Protein AF-A0A651E3Q3-F1 (afdb_monomer_lite)

Secondary structure (DSSP, 8-state):
-PPPTT---TT-EEEES-HHHHHHHS-HHHHHHHHHH-BSSS-HHHHHHHTT--HHHHHHHHHHHHHTTSEEEEPP----------------PPPEEEEE-S-HHHHHHHHHHHHTTT-EEEEE--HHHHHHHHHHH--SEEEEES--SSS-HHHHHHHHHHSTTTTTS-EEEEE-S-TTSHHHHHHHTT--EEEESS--HHHHHHHHHHHH----TTSPPHHHHHHHHHHHHHHHHHHHTTSS----

Structure (mmCIF, N/CA/C/O backbone):
data_AF-A0A651E3Q3-F1
#
_entry.id   AF-A0A651E3Q3-F1
#
loop_
_atom_site.group_PDB
_atom_site.id
_atom_site.type_symbol
_atom_site.label_atom_id
_atom_site.label_alt_id
_atom_site.label_comp_id
_atom_site.label_asym_id
_atom_site.label_entity_id
_atom_site.label_seq_id
_atom_site.pdbx_PDB_ins_code
_atom_site.Cartn_x
_atom_site.Cartn_y
_atom_site.Cartn_z
_atom_site.occupancy
_atom_site.B_iso_or_equiv
_atom_site.auth_seq_id
_atom_site.auth_comp_id
_atom_site.auth_asym_id
_atom_site.auth_atom_id
_atom_site.pdbx_PDB_model_num
ATOM 1 N N . LYS A 1 1 ? -16.435 -11.878 24.667 1.00 44.22 1 LYS A N 1
ATOM 2 C CA . LYS A 1 1 ? -16.245 -11.017 25.866 1.00 44.22 1 LYS A CA 1
ATOM 3 C C . LYS A 1 1 ? -16.851 -9.660 25.544 1.00 44.22 1 LYS A C 1
ATOM 5 O O . LYS A 1 1 ? -16.452 -9.081 24.548 1.00 44.22 1 LYS A O 1
ATOM 10 N N . GLN A 1 2 ? -17.860 -9.238 26.301 1.00 39.88 2 GLN A N 1
ATOM 11 C CA . GLN A 1 2 ? -18.678 -8.059 26.011 1.00 39.88 2 GLN A CA 1
ATOM 12 C C . GLN A 1 2 ? -17.825 -6.788 26.121 1.00 39.88 2 GLN A C 1
ATOM 14 O O . GLN A 1 2 ? -17.137 -6.588 27.126 1.00 39.88 2 GLN A O 1
ATOM 19 N N . PHE A 1 3 ? -17.821 -5.971 2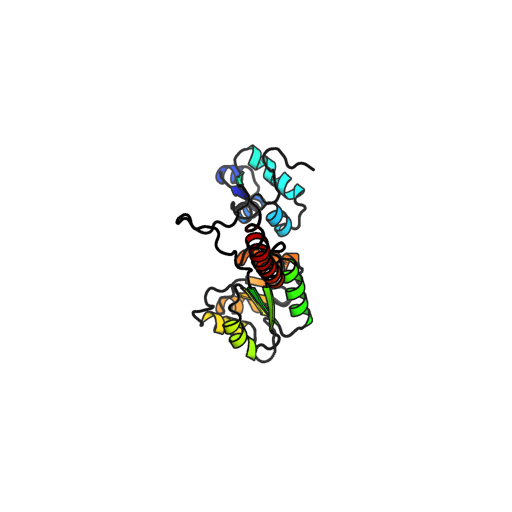5.072 1.00 53.84 3 PHE A N 1
ATOM 20 C CA . PHE A 1 3 ? -17.267 -4.626 25.136 1.00 53.84 3 PHE A CA 1
ATOM 21 C C . PHE A 1 3 ? -18.212 -3.787 26.029 1.00 53.84 3 PHE A C 1
ATOM 23 O O . PHE A 1 3 ? -19.404 -4.076 26.123 1.00 53.84 3 PHE A O 1
ATOM 30 N N . SER A 1 4 ? -17.660 -2.878 26.831 1.00 58.50 4 SER A N 1
ATOM 31 C CA . SER A 1 4 ? -18.377 -2.132 27.884 1.00 58.50 4 SER A CA 1
ATOM 32 C C . SER A 1 4 ? -19.611 -1.377 27.333 1.00 58.50 4 SER A C 1
ATOM 34 O O . SER A 1 4 ? -19.713 -1.214 26.124 1.00 58.50 4 SER A O 1
ATOM 36 N N . PRO A 1 5 ? -20.539 -0.828 28.149 1.00 61.03 5 PRO A N 1
ATOM 37 C CA . PRO A 1 5 ? -21.806 -0.276 27.631 1.00 61.03 5 PRO A CA 1
ATOM 38 C C . PRO A 1 5 ? -21.682 0.811 26.540 1.00 61.03 5 PRO A C 1
ATOM 40 O O . PRO A 1 5 ? -22.660 1.088 25.854 1.00 61.03 5 PRO A O 1
ATOM 43 N N . HIS A 1 6 ? -20.503 1.427 26.383 1.00 67.31 6 HIS A N 1
ATOM 44 C CA . HIS A 1 6 ? -20.249 2.556 25.476 1.00 67.31 6 HIS A CA 1
ATOM 45 C C . HIS A 1 6 ? -19.453 2.164 24.216 1.00 67.31 6 HIS A C 1
ATOM 47 O O . HIS A 1 6 ? -19.465 2.901 23.237 1.00 67.31 6 HIS A O 1
ATOM 53 N N . ILE A 1 7 ? -18.757 1.022 24.231 1.00 77.94 7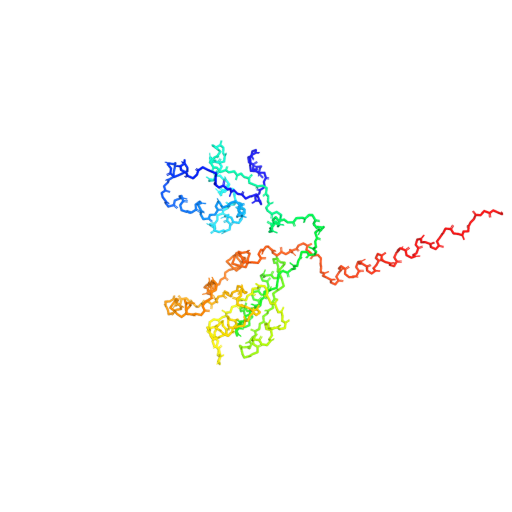 ILE A N 1
ATOM 54 C CA . ILE A 1 7 ? -18.085 0.445 23.060 1.00 77.94 7 ILE A CA 1
ATOM 55 C C . ILE A 1 7 ? -18.806 -0.868 22.808 1.00 77.9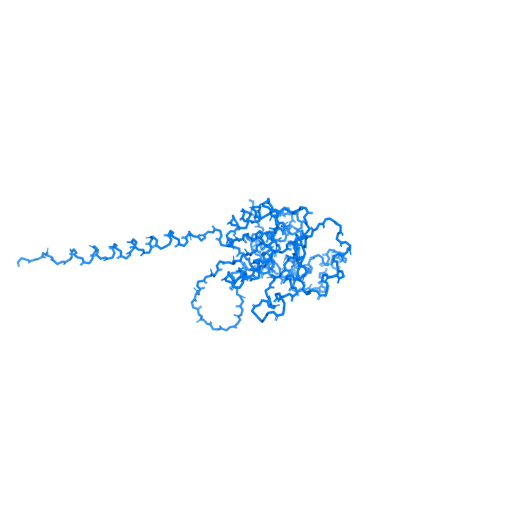4 7 ILE A C 1
ATOM 57 O O . ILE A 1 7 ? -18.667 -1.796 23.587 1.00 77.94 7 ILE A O 1
ATOM 61 N N . GLN A 1 8 ? -19.609 -0.942 21.762 1.00 78.12 8 GLN A N 1
ATOM 62 C CA . GLN A 1 8 ? -20.475 -2.081 21.465 1.00 78.12 8 GLN A CA 1
ATOM 63 C C . GLN A 1 8 ? -19.938 -2.924 20.307 1.00 78.12 8 GLN A C 1
ATOM 65 O O . GLN A 1 8 ? -20.233 -4.114 20.228 1.00 78.12 8 GLN A O 1
ATOM 70 N N . SER A 1 9 ? -19.107 -2.333 19.444 1.00 80.00 9 SER A N 1
ATOM 71 C CA . SER A 1 9 ? -18.475 -3.017 18.320 1.00 80.00 9 SER A CA 1
ATOM 72 C C . SER A 1 9 ? -17.029 -2.541 18.118 1.00 80.00 9 SER A C 1
ATOM 74 O O . SER A 1 9 ? -16.744 -1.351 18.276 1.00 80.00 9 SER A O 1
ATOM 76 N N . PRO A 1 10 ? -16.103 -3.445 17.742 1.00 80.50 10 PRO A N 1
ATOM 77 C CA . PRO A 1 10 ? -14.743 -3.073 17.352 1.00 80.50 10 PRO A CA 1
ATOM 78 C C . PRO A 1 10 ? -14.691 -2.211 16.079 1.00 80.50 10 PRO A C 1
ATOM 80 O O . PRO A 1 10 ? -13.663 -1.597 15.807 1.00 80.50 10 PRO A O 1
ATOM 83 N N . ASP A 1 11 ? -15.785 -2.131 15.323 1.00 83.00 11 ASP A N 1
ATOM 84 C CA . ASP A 1 11 ? -15.867 -1.363 14.078 1.00 83.00 11 ASP A CA 1
ATOM 85 C C . ASP A 1 11 ? -16.329 0.087 14.305 1.00 83.00 11 ASP A C 1
ATOM 87 O O . ASP A 1 11 ? -16.417 0.870 13.365 1.00 83.00 11 ASP A O 1
ATOM 91 N N . GLN A 1 12 ? -16.592 0.472 15.557 1.00 86.62 12 GLN A N 1
ATOM 92 C CA . GLN A 1 12 ? -16.888 1.855 15.923 1.00 86.62 12 GLN A CA 1
ATOM 93 C C . GLN A 1 12 ? -15.632 2.733 15.893 1.00 86.62 12 GLN A C 1
ATOM 95 O O . GLN A 1 12 ? -14.533 2.270 16.214 1.00 86.62 12 GLN A O 1
ATOM 100 N N . CYS A 1 13 ? -15.807 4.012 15.556 1.00 87.56 13 CYS A N 1
ATOM 101 C CA . CYS A 1 13 ? -14.707 4.953 15.347 1.00 87.56 13 CYS A CA 1
ATOM 102 C C . CYS A 1 13 ? -14.645 5.983 16.485 1.00 87.56 13 CYS A C 1
ATOM 104 O O . CYS A 1 13 ? -15.560 6.800 16.619 1.00 87.56 13 CYS A O 1
ATOM 106 N N . PRO A 1 14 ? -13.609 5.967 17.338 1.00 88.31 14 PRO A N 1
ATOM 107 C CA . PRO A 1 14 ? -13.472 6.949 18.400 1.00 88.31 14 PRO A CA 1
ATOM 108 C C . PRO A 1 14 ? -12.998 8.308 17.844 1.00 88.31 14 PRO A C 1
ATOM 110 O O . PRO A 1 14 ? -12.090 8.373 17.017 1.00 88.31 14 PRO A O 1
ATOM 113 N N . ALA A 1 15 ? -13.598 9.399 18.321 1.00 87.62 15 ALA A N 1
ATOM 114 C CA . ALA A 1 15 ? -13.283 10.782 17.955 1.00 87.62 15 ALA A CA 1
ATOM 115 C C . ALA A 1 15 ? -12.946 11.606 19.201 1.00 87.62 15 ALA A C 1
ATOM 117 O O . ALA A 1 15 ? -13.671 11.540 20.194 1.00 87.62 15 ALA A O 1
ATOM 118 N N . ILE A 1 16 ? -11.872 12.396 19.165 1.00 85.38 16 ILE A N 1
ATOM 119 C CA . ILE A 1 16 ? -11.562 13.339 20.249 1.00 85.38 16 ILE A CA 1
ATOM 120 C C . ILE A 1 16 ? -12.535 14.518 20.170 1.00 85.38 16 ILE A C 1
ATOM 122 O O . ILE A 1 16 ? -12.607 15.189 19.144 1.00 85.38 16 ILE A O 1
ATOM 126 N N . ILE A 1 17 ? -13.241 14.784 21.269 1.00 84.44 17 ILE A N 1
ATOM 127 C CA . ILE A 1 17 ? -14.140 15.941 21.408 1.00 84.44 17 ILE A CA 1
ATOM 128 C C . ILE A 1 17 ? -13.475 17.045 22.239 1.00 84.44 17 ILE A C 1
ATOM 130 O O . ILE A 1 17 ? -13.576 18.219 21.906 1.00 84.44 17 ILE A O 1
ATOM 134 N N . GLU A 1 18 ? -12.722 16.669 23.277 1.00 84.00 18 GLU A N 1
ATOM 135 C CA . GLU A 1 18 ? -12.125 17.602 24.246 1.00 84.00 18 GLU A CA 1
ATOM 136 C C . GLU A 1 18 ? -10.592 17.483 24.265 1.00 84.00 18 GLU A C 1
ATOM 138 O O . GLU A 1 18 ? -9.993 16.895 25.173 1.00 84.00 18 GLU A O 1
ATOM 143 N N . LEU A 1 19 ? -9.932 18.023 23.233 1.00 79.31 19 LEU A N 1
ATOM 144 C CA . LEU A 1 19 ? -8.479 17.899 23.048 1.00 79.31 19 LEU A CA 1
ATOM 145 C C . LEU A 1 19 ? -7.668 18.526 24.196 1.00 79.31 19 LEU A C 1
ATOM 147 O O . LEU A 1 19 ? -6.667 17.949 24.624 1.00 79.31 19 LEU A O 1
ATOM 151 N N . GLU A 1 20 ? -8.103 19.671 24.727 1.00 81.56 20 GLU A N 1
ATOM 152 C CA . GLU A 1 20 ? -7.399 20.386 25.804 1.00 81.56 20 GLU A CA 1
ATOM 153 C C . GLU A 1 20 ? -7.432 19.616 27.136 1.00 81.56 20 GLU A C 1
ATOM 155 O O . GLU A 1 20 ? -6.431 19.536 27.860 1.00 81.56 20 GLU A O 1
ATOM 160 N N . GLN A 1 21 ? -8.547 18.944 27.433 1.00 81.12 21 GLN A N 1
ATOM 161 C CA . GLN A 1 21 ? -8.636 18.070 28.605 1.00 81.12 21 GLN A CA 1
ATOM 162 C C . GLN A 1 21 ? -7.797 16.800 28.426 1.00 81.12 21 GLN A C 1
ATOM 164 O O . GLN A 1 21 ? -7.110 16.366 29.357 1.00 81.12 21 GLN A O 1
ATOM 169 N N . LEU A 1 22 ? -7.776 16.238 27.212 1.00 75.44 22 LEU A N 1
ATOM 170 C CA . LEU A 1 22 ? -6.941 15.085 26.881 1.00 75.44 22 LEU A CA 1
ATOM 171 C C . LEU A 1 22 ? -5.445 15.416 27.012 1.00 75.44 22 LEU A C 1
ATOM 173 O O . LEU A 1 22 ? -4.677 14.614 27.544 1.00 75.44 22 LEU A O 1
ATOM 177 N N . ARG A 1 23 ? -5.040 16.620 26.588 1.00 79.62 23 ARG A N 1
ATOM 178 C CA . ARG A 1 23 ? -3.666 17.135 26.684 1.00 79.62 23 ARG A CA 1
ATOM 179 C C . ARG A 1 23 ? -3.187 17.275 28.124 1.00 79.62 23 ARG A C 1
ATOM 181 O O . ARG A 1 23 ? -2.025 16.999 28.402 1.00 79.62 23 ARG A O 1
ATOM 188 N N . THR A 1 24 ? -4.084 17.653 29.029 1.00 78.69 24 THR A N 1
ATOM 189 C CA . THR A 1 24 ? -3.789 17.772 30.465 1.00 78.69 24 THR A CA 1
ATOM 190 C C . THR A 1 24 ? -3.694 16.397 31.139 1.00 78.69 24 THR A C 1
ATOM 192 O O . THR A 1 24 ? -2.921 16.205 32.074 1.00 78.69 24 THR A O 1
ATOM 195 N N . ALA A 1 25 ? -4.450 15.412 30.645 1.00 71.38 25 ALA A N 1
ATOM 196 C CA . ALA A 1 25 ? -4.514 14.066 31.213 1.00 71.38 25 ALA A CA 1
ATOM 197 C C . ALA A 1 25 ? -3.442 13.090 30.685 1.00 71.38 25 ALA A C 1
ATOM 199 O O . ALA A 1 25 ? -3.281 12.004 31.248 1.00 71.38 25 ALA A O 1
ATOM 200 N N . LEU A 1 26 ? -2.740 13.427 29.598 1.00 73.38 26 LEU A N 1
ATOM 201 C CA . LEU A 1 26 ? -1.851 12.513 28.880 1.00 73.38 26 LEU A CA 1
ATOM 202 C C . LEU A 1 26 ? -0.416 13.011 28.771 1.00 73.38 26 LEU A C 1
ATOM 204 O O . LEU A 1 26 ? -0.133 14.198 28.642 1.00 73.38 26 LEU A O 1
ATOM 208 N N . LYS A 1 27 ? 0.509 12.051 28.689 1.00 73.62 27 LYS A N 1
ATOM 209 C CA . LYS A 1 27 ? 1.884 12.335 28.274 1.00 73.62 27 LYS A CA 1
ATOM 210 C C . LYS A 1 27 ? 1.906 12.782 26.801 1.00 73.62 27 LYS A C 1
ATOM 212 O O . LYS A 1 27 ? 1.163 12.216 25.994 1.00 73.62 27 LYS A O 1
ATOM 217 N N . PRO A 1 28 ? 2.815 13.692 26.400 1.00 63.41 28 PRO A N 1
ATOM 218 C CA . PRO A 1 28 ? 2.866 14.235 25.037 1.00 63.41 28 PRO A CA 1
ATOM 219 C C . PRO A 1 28 ? 2.962 13.177 23.926 1.00 63.41 28 PRO A C 1
ATOM 221 O O . PRO A 1 28 ? 2.379 13.337 22.859 1.00 63.41 28 PRO A O 1
ATOM 224 N N . GLN A 1 29 ? 3.678 12.076 24.173 1.00 51.56 29 GLN A N 1
ATOM 225 C CA . GLN A 1 29 ? 3.822 10.974 23.213 1.00 51.56 29 GLN A CA 1
ATOM 226 C C . GLN A 1 29 ? 2.513 10.196 23.020 1.00 51.56 29 GLN A C 1
ATOM 228 O O . GLN A 1 29 ? 2.136 9.883 21.894 1.00 51.56 29 GLN A O 1
ATOM 233 N N . THR A 1 30 ? 1.795 9.924 24.110 1.00 60.94 30 THR A N 1
ATOM 234 C CA . THR A 1 30 ? 0.497 9.238 24.080 1.00 60.94 30 THR A CA 1
ATOM 235 C C . THR A 1 30 ? -0.569 10.112 23.434 1.00 60.94 30 THR A C 1
ATOM 237 O O . THR A 1 30 ? -1.378 9.611 22.660 1.00 60.94 30 THR A O 1
ATOM 240 N N . LEU A 1 31 ? -0.524 11.421 23.699 1.00 64.44 31 LEU A N 1
ATOM 241 C CA . LEU A 1 31 ? -1.406 12.391 23.063 1.00 64.44 31 LEU A CA 1
ATOM 242 C C . LEU A 1 31 ? -1.218 12.394 21.546 1.00 64.44 31 LEU A C 1
ATOM 244 O O . LEU A 1 31 ? -2.205 12.282 20.833 1.00 64.44 31 LEU A O 1
ATOM 248 N N . ARG A 1 32 ? 0.032 12.439 21.058 1.00 65.44 32 ARG A N 1
ATOM 249 C CA . ARG A 1 32 ? 0.326 12.387 19.615 1.00 65.44 32 ARG A CA 1
ATOM 250 C C . ARG A 1 32 ? -0.266 11.144 18.959 1.00 65.44 32 ARG A C 1
ATOM 252 O O . ARG A 1 32 ? -0.973 11.272 17.968 1.00 65.44 32 ARG A O 1
ATOM 259 N N . LEU A 1 33 ? -0.030 9.968 19.541 1.00 63.66 33 LEU A N 1
ATOM 260 C CA . LEU A 1 33 ? -0.571 8.711 19.018 1.00 63.66 33 LEU A CA 1
ATOM 261 C C . LEU A 1 33 ? -2.104 8.714 19.003 1.00 63.66 33 LEU A C 1
ATOM 263 O O . LEU A 1 33 ? -2.704 8.332 18.005 1.00 63.66 33 LEU A O 1
ATOM 267 N N . LEU A 1 34 ? -2.749 9.181 20.074 1.00 67.44 34 LEU A N 1
ATOM 268 C CA . LEU A 1 34 ? -4.209 9.260 20.122 1.00 67.44 34 LEU A CA 1
ATOM 269 C C . LEU A 1 34 ? -4.760 10.269 19.113 1.00 67.44 34 LEU A C 1
ATOM 271 O O . LEU A 1 34 ? -5.715 9.950 18.424 1.00 67.44 34 LEU A O 1
ATOM 275 N N . THR A 1 35 ? -4.138 11.434 18.938 1.00 70.44 35 THR A N 1
ATOM 276 C CA . THR A 1 35 ? -4.577 12.409 17.925 1.00 70.44 35 THR A CA 1
ATOM 277 C C . THR A 1 35 ? -4.415 11.912 16.492 1.00 70.44 35 THR A C 1
ATOM 279 O O . THR A 1 35 ? -5.124 12.382 15.612 1.00 70.44 35 THR A O 1
ATOM 282 N N . THR A 1 36 ? -3.505 10.965 16.244 1.00 69.38 36 THR A N 1
ATOM 283 C CA . THR A 1 36 ? -3.329 10.359 14.918 1.00 69.38 36 THR A CA 1
ATOM 284 C C . THR A 1 36 ? -4.447 9.376 14.582 1.00 69.38 36 THR A C 1
ATOM 286 O O . THR A 1 36 ? -4.859 9.315 13.431 1.00 69.38 36 THR A O 1
ATOM 289 N N . TRP A 1 37 ? -4.931 8.614 15.566 1.00 72.56 37 TRP A N 1
ATOM 290 C CA . TRP A 1 37 ? -5.809 7.463 15.315 1.00 72.56 37 TRP A CA 1
ATOM 291 C C . TRP A 1 37 ? -7.214 7.590 15.917 1.00 72.56 37 TRP A C 1
ATOM 293 O O . TRP A 1 37 ? -8.051 6.729 15.688 1.00 72.56 37 TRP A O 1
ATOM 303 N N . VAL A 1 38 ? -7.482 8.629 16.708 1.00 80.94 38 VAL A N 1
ATOM 304 C CA . VAL A 1 38 ? -8.795 8.934 17.306 1.00 80.94 38 VAL A CA 1
ATOM 305 C C . VAL A 1 38 ? -9.394 10.148 16.593 1.00 80.94 38 VAL A C 1
ATOM 307 O O . VAL A 1 38 ? -9.720 11.178 17.182 1.00 80.94 38 VAL A O 1
ATOM 310 N N . ASP A 1 39 ? -9.469 10.035 15.274 1.00 77.69 39 ASP A N 1
ATOM 311 C CA . ASP A 1 39 ? -9.904 11.077 14.343 1.00 77.69 39 ASP A CA 1
ATOM 312 C C . ASP A 1 39 ? -11.402 10.990 14.007 1.00 77.69 39 ASP A C 1
ATOM 314 O O . ASP A 1 39 ? -11.913 11.741 13.176 1.00 77.69 39 ASP A O 1
ATOM 318 N N . GLY A 1 40 ? -12.113 10.049 14.633 1.00 79.44 40 GLY A N 1
ATOM 319 C CA . GLY A 1 40 ? -13.510 9.749 14.353 1.00 79.44 40 GLY A CA 1
ATOM 320 C C . GLY A 1 40 ? -13.736 8.958 13.073 1.00 79.44 40 GLY A C 1
ATOM 321 O O . GLY A 1 40 ? -14.892 8.658 12.783 1.00 79.44 40 GLY A O 1
ATOM 322 N N . LYS A 1 41 ? -12.674 8.602 12.339 1.00 76.88 41 LYS A N 1
ATOM 323 C CA . LYS A 1 41 ? -12.736 7.834 11.088 1.00 76.88 41 LYS A CA 1
ATOM 324 C C . LYS A 1 41 ? -12.115 6.455 11.209 1.00 76.88 41 LYS A C 1
ATOM 326 O O . LYS A 1 41 ? -12.628 5.510 10.620 1.00 76.88 41 LYS A O 1
ATOM 331 N N . THR A 1 42 ? -11.065 6.337 12.006 1.00 78.81 42 THR A N 1
ATOM 332 C CA . THR A 1 42 ? -10.364 5.083 12.262 1.00 78.81 42 THR A CA 1
ATOM 333 C C . THR A 1 42 ? -11.138 4.255 13.285 1.00 78.81 42 THR A C 1
ATOM 335 O O . THR A 1 42 ? -11.449 4.756 14.361 1.00 78.81 42 THR A O 1
ATOM 338 N N . SER A 1 43 ? -11.453 2.993 12.987 1.00 87.75 43 SER A N 1
ATOM 339 C CA . SER A 1 43 ? -12.156 2.107 13.928 1.00 87.75 43 SER A CA 1
ATOM 340 C C . SER A 1 43 ? -11.241 1.548 15.021 1.00 87.75 43 SER A C 1
ATOM 342 O O . SER A 1 43 ? -10.022 1.483 14.860 1.00 87.75 43 SER A O 1
ATOM 344 N N . ILE A 1 44 ? -11.805 1.062 16.131 1.00 83.81 44 ILE A N 1
ATOM 345 C CA . ILE A 1 44 ? -11.027 0.407 17.205 1.00 83.81 44 ILE A CA 1
ATOM 346 C C . ILE A 1 44 ? -10.260 -0.811 16.666 1.00 83.81 44 ILE A C 1
ATOM 348 O O . ILE A 1 44 ? -9.115 -1.051 17.056 1.00 83.81 44 ILE A O 1
ATOM 352 N N . ARG A 1 45 ? -10.861 -1.565 15.739 1.00 82.00 45 ARG A N 1
ATOM 353 C CA . ARG A 1 45 ? -10.206 -2.665 15.025 1.00 82.00 45 ARG A CA 1
ATOM 354 C C . ARG A 1 45 ? -9.015 -2.165 14.217 1.00 82.00 45 ARG A C 1
ATOM 356 O O . ARG A 1 45 ? -7.942 -2.755 14.305 1.00 82.00 45 ARG A O 1
ATOM 363 N N . GLN A 1 46 ? -9.186 -1.083 13.461 1.00 73.19 46 GLN A N 1
ATOM 364 C CA . GLN A 1 46 ? -8.099 -0.485 12.691 1.00 73.19 46 GLN A CA 1
ATOM 365 C C . GLN A 1 46 ? -6.979 -0.002 13.611 1.00 73.19 46 GLN A C 1
ATOM 367 O O . GLN A 1 46 ? -5.828 -0.369 13.404 1.00 73.19 46 GLN A O 1
ATOM 372 N N . MET A 1 47 ? -7.302 0.720 14.685 1.00 79.25 47 MET A N 1
ATOM 373 C CA . MET A 1 47 ? -6.332 1.135 15.702 1.00 79.25 47 MET A CA 1
ATOM 374 C C . MET A 1 47 ? -5.550 -0.057 16.275 1.00 79.25 47 MET A C 1
ATOM 376 O O . MET A 1 47 ? -4.338 0.028 16.457 1.00 79.25 47 MET A O 1
ATOM 380 N N . ALA A 1 48 ? -6.220 -1.179 16.546 1.00 78.38 48 ALA A N 1
ATOM 381 C CA . ALA A 1 48 ? -5.581 -2.405 17.021 1.00 78.38 48 ALA A CA 1
ATOM 382 C C . ALA A 1 48 ? -4.567 -2.958 16.011 1.00 78.38 48 ALA A C 1
ATOM 384 O O . ALA A 1 48 ? -3.440 -3.284 16.393 1.00 78.38 48 ALA A O 1
ATOM 385 N N . ARG A 1 49 ? -4.918 -2.964 14.718 1.00 74.88 49 ARG A N 1
ATOM 386 C CA . ARG A 1 49 ? -3.991 -3.340 13.639 1.00 74.88 49 ARG A CA 1
ATOM 387 C C . ARG A 1 49 ? -2.820 -2.360 13.533 1.00 74.88 49 ARG A C 1
ATOM 389 O O . ARG A 1 49 ? -1.677 -2.803 13.591 1.00 74.88 49 ARG A O 1
ATOM 396 N N . TYR A 1 50 ? -3.085 -1.052 13.482 1.00 70.19 50 TYR A N 1
ATOM 397 C CA . TYR A 1 50 ? -2.063 0.003 13.396 1.00 70.19 50 TYR A CA 1
ATOM 398 C C . TYR A 1 50 ? -1.056 -0.042 14.548 1.00 70.19 50 TYR A C 1
ATOM 400 O O . TYR A 1 50 ? 0.137 0.178 14.355 1.00 70.19 50 TYR A O 1
ATOM 408 N N . LEU A 1 51 ? -1.529 -0.328 15.760 1.00 71.12 51 LEU A N 1
ATOM 409 C CA . LEU A 1 51 ? -0.688 -0.379 16.955 1.00 71.12 51 LEU A CA 1
ATOM 410 C C . LEU A 1 51 ? -0.030 -1.751 17.162 1.00 71.12 51 LEU A C 1
ATOM 412 O O . LEU A 1 51 ? 0.745 -1.906 18.108 1.00 71.12 51 LEU A O 1
ATOM 416 N N . ASN A 1 52 ? -0.338 -2.740 16.314 1.00 71.44 52 ASN A N 1
ATOM 417 C CA . ASN A 1 52 ? 0.011 -4.146 16.510 1.00 71.44 52 ASN A CA 1
ATOM 418 C C . ASN A 1 52 ? -0.326 -4.604 17.944 1.00 71.44 52 ASN A C 1
ATOM 420 O O . ASN A 1 52 ? 0.529 -5.037 18.730 1.00 71.44 52 ASN A O 1
ATOM 424 N N . ARG A 1 53 ? -1.580 -4.377 18.340 1.00 77.88 53 ARG A N 1
ATOM 425 C CA . ARG A 1 53 ? -2.127 -4.708 19.658 1.00 77.88 53 ARG A CA 1
ATOM 426 C C . ARG A 1 53 ? -3.453 -5.425 19.499 1.00 77.88 53 ARG A C 1
ATOM 428 O O . ARG A 1 53 ? -4.160 -5.268 18.515 1.00 77.88 53 ARG A O 1
ATOM 435 N N . ASP A 1 54 ? -3.806 -6.191 20.517 1.00 79.69 54 ASP A N 1
ATOM 436 C CA . ASP A 1 54 ? -5.116 -6.818 20.588 1.00 79.69 54 ASP A CA 1
ATOM 437 C C . ASP A 1 54 ? -6.234 -5.762 20.743 1.00 79.69 54 ASP A C 1
ATOM 439 O O . ASP A 1 54 ? -6.068 -4.735 21.410 1.00 79.69 54 ASP A O 1
ATOM 443 N N . ILE A 1 55 ? -7.390 -6.026 20.129 1.00 79.75 55 ILE A N 1
ATOM 444 C CA . ILE A 1 55 ? -8.535 -5.103 20.079 1.00 79.75 55 ILE A CA 1
ATOM 445 C C . ILE A 1 55 ? -8.993 -4.717 21.490 1.00 79.75 55 ILE A C 1
ATOM 447 O O . ILE A 1 55 ? -9.299 -3.551 21.747 1.00 79.75 55 ILE A O 1
ATOM 451 N N . LEU A 1 56 ? -8.999 -5.665 22.437 1.00 78.12 56 LEU A N 1
ATOM 452 C CA . LEU A 1 56 ? -9.394 -5.376 23.817 1.00 78.12 56 LEU A CA 1
ATOM 453 C C . LEU A 1 56 ? -8.370 -4.486 24.523 1.00 78.12 56 LEU A C 1
ATOM 455 O O . LEU A 1 56 ? -8.764 -3.687 25.371 1.00 78.12 56 LEU A O 1
ATOM 459 N N . HIS A 1 57 ? -7.082 -4.581 24.184 1.00 76.19 57 HIS A N 1
ATOM 460 C CA . HIS A 1 57 ? -6.068 -3.670 24.720 1.00 76.19 57 HIS A CA 1
ATOM 461 C C . HIS A 1 57 ? -6.298 -2.234 24.255 1.00 76.19 57 HIS A C 1
ATOM 463 O O . HIS A 1 57 ? -6.249 -1.322 25.080 1.00 76.19 57 HIS A O 1
ATOM 469 N N . VAL A 1 58 ? -6.607 -2.031 22.972 1.00 80.50 58 VAL A N 1
ATOM 470 C CA . VAL A 1 58 ? -6.922 -0.694 22.449 1.00 80.50 58 VAL A CA 1
ATOM 471 C C . VAL A 1 58 ? -8.213 -0.159 23.057 1.00 80.50 58 VAL A C 1
ATOM 473 O O . VAL A 1 58 ? -8.220 0.952 23.585 1.00 80.50 58 VAL A O 1
ATOM 476 N N . ALA A 1 59 ? -9.275 -0.968 23.081 1.00 82.88 59 ALA A N 1
ATOM 477 C CA . ALA A 1 59 ? -10.547 -0.586 23.688 1.00 82.88 59 ALA A CA 1
ATOM 478 C C . ALA A 1 59 ? -10.377 -0.190 25.167 1.00 82.88 59 ALA A C 1
ATOM 480 O O . ALA A 1 59 ? -10.894 0.838 25.600 1.00 82.88 59 ALA A O 1
ATOM 481 N N . ARG A 1 60 ? -9.599 -0.958 25.943 1.00 82.06 60 ARG A N 1
ATOM 482 C CA . ARG A 1 60 ? -9.286 -0.642 27.349 1.00 82.06 60 ARG A CA 1
ATOM 483 C C . ARG A 1 60 ? -8.477 0.639 27.502 1.00 82.06 60 ARG A C 1
ATOM 485 O O . ARG A 1 60 ? -8.702 1.360 28.469 1.00 82.06 60 ARG A O 1
ATOM 492 N N . ALA A 1 61 ? -7.556 0.917 26.582 1.00 80.50 61 ALA A N 1
ATOM 493 C CA . ALA A 1 61 ? -6.733 2.118 26.629 1.00 80.50 61 ALA A CA 1
ATOM 494 C C . ALA A 1 61 ? -7.561 3.392 26.402 1.00 80.50 61 ALA A C 1
ATOM 496 O O . ALA A 1 61 ? -7.333 4.390 27.081 1.00 80.50 61 ALA A O 1
ATOM 497 N N . ILE A 1 62 ? -8.544 3.356 25.495 1.00 81.06 62 ILE A N 1
ATOM 498 C CA . ILE A 1 62 ? -9.382 4.527 25.188 1.00 81.06 62 ILE A CA 1
ATOM 499 C C . ILE A 1 62 ? -10.589 4.679 26.128 1.00 81.06 62 ILE A C 1
ATOM 501 O O . ILE A 1 62 ? -11.076 5.790 26.334 1.00 81.06 62 ILE A O 1
ATOM 505 N N . TYR A 1 63 ? -11.057 3.588 26.743 1.00 84.25 63 TYR A N 1
ATOM 506 C CA . TYR A 1 63 ? -12.283 3.567 27.547 1.00 84.25 63 TYR A CA 1
ATOM 507 C C . TYR A 1 63 ? -12.358 4.606 28.687 1.00 84.25 63 TYR A C 1
ATOM 509 O O . TYR A 1 63 ? -13.421 5.208 28.853 1.00 84.25 63 TYR A O 1
ATOM 517 N N . PRO A 1 64 ? -11.290 4.891 29.463 1.00 81.62 64 PRO A N 1
ATOM 518 C CA . PRO A 1 64 ? -11.344 5.920 30.502 1.00 81.62 64 PRO A CA 1
ATOM 519 C C . PRO A 1 64 ? -11.696 7.308 29.958 1.00 81.62 64 PRO A C 1
ATOM 521 O O . PRO A 1 64 ? -12.366 8.078 30.643 1.00 81.62 64 PRO A O 1
ATOM 524 N N . TYR A 1 65 ? -11.272 7.616 28.731 1.00 83.31 65 TYR A N 1
ATOM 525 C CA . TYR A 1 65 ? -11.537 8.893 28.069 1.00 83.31 65 TYR A CA 1
ATOM 526 C C . TYR A 1 65 ? -12.935 8.930 27.453 1.00 83.31 65 TYR A C 1
ATOM 528 O O . TYR A 1 65 ? -13.576 9.977 27.477 1.00 83.31 65 TYR A O 1
ATOM 536 N N . VAL A 1 66 ? -13.446 7.775 27.014 1.00 83.81 66 VAL A N 1
ATOM 537 C CA . VAL A 1 66 ? -14.848 7.615 26.597 1.00 83.81 66 VAL A CA 1
ATOM 538 C C . VAL A 1 66 ? -15.793 7.863 27.766 1.00 83.81 66 VAL A C 1
ATOM 540 O O . VAL A 1 66 ? -16.715 8.664 27.668 1.00 83.81 66 VAL A O 1
ATOM 543 N N . LYS A 1 67 ? -15.517 7.249 28.921 1.00 83.56 67 LYS A N 1
ATOM 544 C CA . LYS A 1 67 ? -16.327 7.428 30.135 1.00 83.56 67 LYS A CA 1
ATOM 545 C C . LYS A 1 67 ? -16.333 8.878 30.641 1.00 83.56 67 LYS A C 1
ATOM 547 O O . LYS A 1 67 ? -17.287 9.294 31.286 1.00 83.56 67 LYS A O 1
ATOM 552 N N . ARG A 1 68 ? -15.261 9.633 30.378 1.00 82.94 68 ARG A N 1
ATOM 553 C CA . ARG A 1 68 ? -15.125 11.052 30.752 1.00 82.94 68 ARG A CA 1
ATOM 554 C C . ARG A 1 68 ? -15.699 12.019 29.711 1.00 82.94 68 ARG A C 1
ATOM 556 O O . ARG A 1 68 ? -15.690 13.215 29.964 1.00 82.94 68 ARG A O 1
ATOM 563 N N . GLY A 1 69 ? -16.164 11.526 28.561 1.00 83.00 69 GLY A N 1
ATOM 564 C CA . GLY A 1 69 ? -16.676 12.359 27.468 1.00 83.00 69 GLY A CA 1
ATOM 565 C C . GLY A 1 69 ? -15.596 13.048 26.629 1.00 83.00 69 GLY A C 1
ATOM 566 O O . GLY A 1 69 ? -15.922 13.840 25.756 1.00 83.00 69 GLY A O 1
ATOM 567 N N . PHE A 1 70 ? -14.312 12.746 26.845 1.00 84.94 70 PHE A N 1
ATOM 568 C CA . PHE A 1 70 ? -13.226 13.344 26.055 1.00 84.94 70 PHE A CA 1
ATOM 569 C C . PHE A 1 70 ? -13.089 12.699 24.677 1.00 84.94 70 PHE A C 1
ATOM 571 O O . PHE A 1 70 ? -12.573 13.313 23.741 1.00 84.94 70 PHE A O 1
ATOM 578 N N . VAL A 1 71 ? -13.540 11.448 24.574 1.00 85.25 71 VAL A N 1
ATOM 579 C CA . VAL A 1 71 ? -13.588 10.669 23.343 1.00 85.25 71 VAL A CA 1
ATOM 580 C C . VAL A 1 71 ? -15.020 10.196 23.135 1.00 85.25 71 VAL A C 1
ATOM 582 O O . VAL A 1 71 ? -15.586 9.530 23.996 1.00 85.25 71 VAL A O 1
ATOM 585 N N . GLN A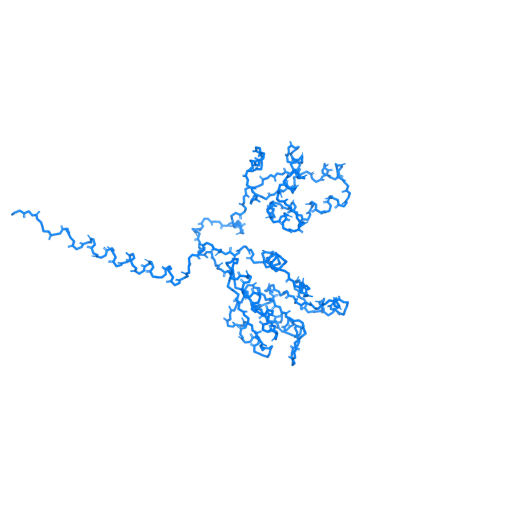 1 72 ? -15.601 10.504 21.986 1.00 87.56 72 GLN A N 1
ATOM 586 C CA . GLN A 1 72 ? -16.907 9.998 21.591 1.00 87.56 72 GLN A CA 1
ATOM 587 C C . GLN A 1 72 ? -16.735 8.764 20.712 1.00 87.56 72 GLN A C 1
ATOM 589 O O . GLN A 1 72 ? -15.864 8.730 19.848 1.00 87.56 72 GLN A O 1
ATOM 594 N N . ILE A 1 73 ? -17.561 7.743 20.930 1.00 86.12 73 ILE A N 1
ATOM 595 C CA . ILE A 1 73 ? -17.606 6.566 20.064 1.00 86.12 73 ILE A CA 1
ATOM 596 C C . ILE A 1 73 ? -18.664 6.805 18.993 1.00 86.12 73 ILE A C 1
ATOM 598 O O . ILE A 1 73 ? -19.858 6.834 19.291 1.00 86.12 73 ILE A O 1
ATOM 602 N N . ASN A 1 74 ? -18.222 6.973 17.751 1.00 83.31 74 ASN A N 1
ATOM 603 C CA . ASN A 1 74 ? -19.119 7.092 16.613 1.00 83.31 74 ASN A CA 1
ATOM 604 C C . ASN A 1 74 ? -19.496 5.695 16.102 1.00 83.31 74 ASN A C 1
ATOM 606 O O . ASN A 1 74 ? -18.688 4.762 16.199 1.00 83.31 74 ASN A O 1
ATOM 610 N N . PRO A 1 75 ? -20.713 5.517 15.557 1.00 77.81 75 PRO A N 1
ATOM 611 C CA . PRO A 1 75 ? -21.059 4.289 14.852 1.00 77.81 75 PRO A CA 1
ATOM 612 C C . PRO A 1 75 ? -20.053 4.025 13.718 1.00 77.81 75 PRO A C 1
ATOM 614 O O . PRO A 1 75 ? -19.378 4.962 13.277 1.00 77.81 75 PRO A O 1
ATOM 617 N N . PRO A 1 76 ? -19.942 2.771 13.242 1.00 66.75 76 PRO A N 1
ATOM 618 C CA . PRO A 1 76 ? -19.084 2.455 12.110 1.00 66.75 76 PRO A CA 1
ATOM 619 C C . PRO A 1 76 ? -19.409 3.410 10.969 1.00 66.75 76 PRO A C 1
ATOM 621 O O . PRO A 1 76 ? -20.588 3.619 10.659 1.00 66.75 76 PRO A O 1
ATOM 624 N N . ILE A 1 77 ? -18.388 4.006 10.355 1.00 57.66 77 ILE A N 1
ATOM 625 C CA . ILE A 1 77 ? -18.598 4.795 9.144 1.00 57.66 77 ILE A CA 1
ATOM 626 C C . ILE A 1 77 ? -18.992 3.815 8.037 1.00 57.66 77 ILE A C 1
ATOM 628 O O . ILE A 1 77 ? -18.162 3.324 7.277 1.00 57.66 77 ILE A O 1
ATOM 632 N N . ALA A 1 78 ? -20.286 3.518 7.937 1.00 50.44 78 ALA A N 1
ATOM 633 C CA . ALA A 1 78 ? -20.878 3.030 6.710 1.00 50.44 78 ALA A CA 1
ATOM 634 C C . ALA A 1 78 ? -20.702 4.162 5.697 1.00 50.44 78 ALA A C 1
ATOM 636 O O . ALA A 1 78 ? -21.357 5.193 5.829 1.00 50.44 78 ALA A O 1
ATOM 637 N N . GLY A 1 79 ? -19.720 3.998 4.799 1.00 44.84 79 GLY A N 1
ATOM 638 C CA . GLY A 1 79 ? -19.266 4.965 3.796 1.00 44.84 79 GLY A CA 1
ATOM 639 C C . GLY A 1 79 ? -20.202 6.152 3.584 1.00 44.84 79 GLY A C 1
ATOM 640 O O . GLY A 1 79 ? -21.189 6.053 2.867 1.00 44.84 79 GLY A O 1
ATOM 641 N N . LYS A 1 80 ? -19.880 7.278 4.220 1.00 37.28 80 LYS A N 1
ATOM 642 C CA . LYS A 1 80 ? -20.477 8.574 3.909 1.00 37.28 80 LYS A CA 1
ATOM 643 C C . LYS A 1 80 ? -19.359 9.545 3.602 1.00 37.28 80 LYS A C 1
ATOM 645 O O . LYS A 1 80 ? -18.921 10.322 4.447 1.00 37.28 80 LYS A O 1
ATOM 650 N N . THR A 1 81 ? -18.906 9.487 2.359 1.00 36.72 81 THR A N 1
ATOM 651 C CA . THR A 1 81 ? -18.294 10.644 1.725 1.00 36.72 81 THR A CA 1
ATOM 652 C C . THR A 1 81 ? -19.435 11.469 1.135 1.00 36.72 81 THR A C 1
ATOM 654 O O . THR A 1 81 ? -20.132 11.008 0.242 1.00 36.72 81 THR A O 1
ATOM 657 N N . LYS A 1 82 ? -19.545 12.701 1.641 1.00 40.28 82 LYS A N 1
ATOM 658 C CA . LYS A 1 82 ? -20.299 13.862 1.140 1.00 40.28 82 LYS A CA 1
ATOM 659 C C . LYS A 1 82 ? -21.749 14.045 1.609 1.00 40.28 82 LYS A C 1
ATOM 661 O O . LYS A 1 82 ? -22.634 13.224 1.424 1.00 40.28 82 LYS A O 1
ATOM 666 N N . GLN A 1 83 ? -21.953 15.221 2.206 1.00 42.19 83 GLN A N 1
ATOM 667 C CA . GLN A 1 83 ? -23.217 15.946 2.214 1.00 42.19 83 GLN A CA 1
ATOM 668 C C . GLN A 1 83 ? -23.650 16.200 0.762 1.00 42.19 83 GLN A C 1
ATOM 670 O O . GLN A 1 83 ? -22.834 16.663 -0.036 1.00 42.19 83 GLN A O 1
ATOM 675 N N . GLY A 1 84 ? -24.915 15.913 0.456 1.00 33.62 84 GLY A N 1
ATOM 676 C CA . GLY A 1 84 ? -25.543 16.184 -0.837 1.00 33.62 84 GLY A CA 1
ATOM 677 C C . GLY A 1 84 ? -26.517 15.080 -1.238 1.00 33.62 84 GLY A C 1
ATOM 678 O O . GLY A 1 84 ? -26.115 14.165 -1.934 1.00 33.62 84 GLY A O 1
ATOM 679 N N . GLU A 1 85 ? -27.760 15.207 -0.765 1.00 36.12 85 GLU A N 1
ATOM 680 C CA . GLU A 1 85 ? -29.000 14.599 -1.286 1.00 36.12 85 GLU A CA 1
ATOM 681 C C . GLU A 1 85 ? -29.134 13.063 -1.372 1.00 36.12 85 GLU A C 1
ATOM 683 O O . GLU A 1 85 ? -28.259 12.316 -1.792 1.00 36.12 85 GLU A O 1
ATOM 688 N N . LEU A 1 86 ? -30.310 12.599 -0.938 1.00 44.72 86 LEU A N 1
ATOM 689 C CA . LEU A 1 86 ? -30.772 11.214 -0.963 1.00 44.72 86 LEU A CA 1
ATOM 690 C C . LEU A 1 86 ? -30.688 10.634 -2.383 1.00 44.72 86 LEU A C 1
ATOM 692 O O . LEU A 1 86 ? -31.591 10.825 -3.191 1.00 44.72 86 LEU A O 1
ATOM 696 N N . SER A 1 87 ? -29.632 9.881 -2.653 1.00 33.75 87 SER A N 1
ATOM 697 C CA . SER A 1 87 ? -29.569 8.911 -3.742 1.00 33.75 87 SER A CA 1
ATOM 698 C C . SER A 1 87 ? -29.464 7.522 -3.111 1.00 33.75 87 SER A C 1
ATOM 700 O O . SER A 1 87 ? -28.740 7.315 -2.133 1.00 33.75 87 SER A O 1
ATOM 702 N N . LEU A 1 88 ? -30.293 6.598 -3.600 1.00 34.78 88 LEU A N 1
ATOM 703 C CA . LEU A 1 88 ? -30.278 5.178 -3.237 1.00 34.78 88 LEU A CA 1
ATOM 704 C C . LEU A 1 88 ? -28.843 4.633 -3.393 1.00 34.78 88 LEU A C 1
ATOM 706 O O . LEU A 1 88 ? -28.109 5.169 -4.220 1.00 34.78 88 LEU A O 1
ATOM 710 N N . PRO A 1 89 ? -28.409 3.635 -2.598 1.00 38.22 89 PRO A N 1
ATOM 711 C CA . PRO A 1 89 ? -27.019 3.185 -2.584 1.00 38.22 89 PRO A CA 1
ATOM 712 C C . PRO A 1 89 ? -26.623 2.652 -3.964 1.00 38.22 89 PRO A C 1
ATOM 714 O O . PRO A 1 89 ? -26.913 1.506 -4.293 1.00 38.22 89 PRO A O 1
ATOM 717 N N . GLU A 1 90 ? -25.985 3.497 -4.774 1.00 40.56 90 GLU A N 1
ATOM 718 C CA . GLU A 1 90 ? -25.376 3.068 -6.023 1.00 40.56 90 GLU A CA 1
ATOM 719 C C . GLU A 1 90 ? -24.226 2.115 -5.705 1.00 40.56 90 GLU A C 1
ATOM 721 O O . GLU A 1 90 ? -23.431 2.338 -4.785 1.00 40.56 90 GLU A O 1
ATOM 726 N N . ASP A 1 91 ? -24.228 1.025 -6.464 1.00 44.47 91 ASP A N 1
ATOM 727 C CA . ASP A 1 91 ? -23.252 -0.048 -6.560 1.00 44.47 91 ASP A CA 1
ATOM 728 C C . ASP A 1 91 ? -21.891 0.312 -5.946 1.00 44.47 91 ASP A C 1
ATOM 730 O O . ASP A 1 91 ? -21.108 1.106 -6.476 1.00 44.47 91 ASP A O 1
ATOM 734 N N . ARG A 1 92 ? -21.602 -0.243 -4.770 1.00 55.97 92 ARG A N 1
ATOM 735 C CA . ARG A 1 92 ? -20.351 0.034 -4.066 1.00 55.97 92 ARG A CA 1
ATOM 736 C C . ARG A 1 92 ? -19.228 -0.573 -4.918 1.00 55.97 92 ARG A C 1
ATOM 738 O O . ARG A 1 92 ? -19.053 -1.785 -4.901 1.00 55.97 92 ARG A O 1
ATOM 745 N N . HIS A 1 93 ? -18.509 0.227 -5.705 1.00 77.94 93 HIS A N 1
ATOM 746 C CA . HIS A 1 93 ? -17.435 -0.256 -6.586 1.00 77.94 93 HIS A CA 1
ATOM 747 C C . HIS A 1 93 ? -16.375 -1.029 -5.781 1.00 77.94 93 HIS A C 1
ATOM 749 O O . HIS A 1 93 ? -15.962 -0.572 -4.711 1.00 77.94 93 HIS A O 1
ATOM 755 N N . VAL A 1 94 ? -15.969 -2.211 -6.259 1.00 86.44 94 VAL A N 1
ATOM 756 C CA . VAL A 1 94 ? -14.860 -2.970 -5.663 1.00 86.44 94 VAL A CA 1
ATOM 757 C C . VAL A 1 94 ? -13.560 -2.271 -6.056 1.00 86.44 94 VAL A C 1
ATOM 759 O O . VAL A 1 94 ? -13.303 -2.161 -7.254 1.00 86.44 94 VAL A O 1
ATOM 762 N N . PRO A 1 95 ? -12.739 -1.790 -5.103 1.00 92.69 95 PRO A N 1
ATOM 763 C CA . PRO A 1 95 ? -11.558 -1.029 -5.474 1.00 92.69 95 PRO A CA 1
ATOM 764 C C . PRO A 1 95 ? -10.553 -1.892 -6.233 1.00 92.69 95 PRO A C 1
ATOM 766 O O . PRO A 1 95 ? -10.239 -3.014 -5.813 1.00 92.69 95 PRO A O 1
ATOM 769 N N . ARG A 1 96 ? -10.012 -1.338 -7.319 1.00 95.81 96 ARG A N 1
ATOM 770 C CA . ARG A 1 96 ? -9.035 -2.002 -8.180 1.00 95.81 96 ARG A CA 1
ATOM 771 C C . ARG A 1 96 ? -7.616 -1.549 -7.879 1.00 95.81 96 ARG A C 1
ATOM 773 O O . ARG A 1 96 ? -7.284 -0.367 -7.971 1.00 95.81 96 ARG A O 1
ATOM 780 N N . ILE A 1 97 ? -6.753 -2.505 -7.560 1.00 97.81 97 ILE A N 1
ATOM 781 C CA . ILE A 1 97 ? -5.370 -2.271 -7.158 1.00 97.81 97 ILE A CA 1
ATOM 782 C C . ILE A 1 97 ? -4.454 -2.888 -8.211 1.00 97.81 97 ILE A C 1
ATOM 784 O O . ILE A 1 97 ? -4.528 -4.078 -8.507 1.00 97.81 97 ILE A O 1
ATOM 788 N N . VAL A 1 98 ? -3.543 -2.090 -8.758 1.00 98.38 98 VAL A N 1
ATOM 789 C CA . VAL A 1 98 ? -2.527 -2.585 -9.693 1.00 98.38 98 VAL A CA 1
ATOM 790 C C . VAL A 1 98 ? -1.174 -2.655 -9.002 1.00 98.38 98 VAL A C 1
ATOM 792 O O . VAL A 1 98 ? -0.740 -1.686 -8.387 1.00 98.38 98 VAL A O 1
ATOM 795 N N . CYS A 1 99 ? -0.491 -3.791 -9.127 1.00 98.06 99 CYS A N 1
ATOM 796 C CA . CYS A 1 99 ? 0.867 -3.992 -8.635 1.00 98.06 99 CYS A CA 1
ATOM 797 C C . CYS A 1 99 ? 1.849 -4.100 -9.800 1.00 98.06 99 CYS A C 1
ATOM 799 O O . CYS A 1 99 ? 1.777 -5.047 -10.574 1.00 98.06 99 CYS A O 1
ATOM 801 N N . ILE A 1 100 ? 2.768 -3.147 -9.925 1.00 97.56 100 ILE A N 1
ATOM 802 C CA . ILE A 1 100 ? 3.831 -3.140 -10.932 1.00 97.56 100 ILE A CA 1
ATOM 803 C C . ILE A 1 100 ? 5.118 -3.573 -10.236 1.00 97.56 100 ILE A C 1
ATOM 805 O O . ILE A 1 100 ? 5.642 -2.838 -9.405 1.00 97.56 100 ILE A O 1
ATOM 809 N N . ASP A 1 101 ? 5.591 -4.775 -10.537 1.00 95.62 101 ASP A N 1
ATOM 810 C CA . ASP A 1 101 ? 6.767 -5.372 -9.900 1.00 95.62 101 ASP A CA 1
ATOM 811 C C . ASP A 1 101 ? 7.293 -6.482 -10.814 1.00 95.62 101 ASP A C 1
ATOM 813 O O . ASP A 1 101 ? 6.493 -7.271 -11.321 1.00 95.62 101 ASP A O 1
ATOM 817 N N . ASP A 1 102 ? 8.597 -6.584 -11.063 1.00 93.88 102 ASP A N 1
ATOM 818 C CA . ASP A 1 102 ? 9.169 -7.626 -11.928 1.00 93.88 102 ASP A CA 1
ATOM 819 C C . ASP A 1 102 ? 9.243 -8.997 -11.219 1.00 93.88 102 ASP A C 1
ATOM 821 O O . ASP A 1 102 ? 9.148 -10.053 -11.864 1.00 93.88 102 ASP A O 1
ATOM 825 N N . SER A 1 103 ? 9.227 -9.015 -9.883 1.00 95.06 103 SER A N 1
ATOM 826 C CA . SER A 1 103 ? 9.187 -10.221 -9.061 1.00 95.06 103 SER A CA 1
ATOM 827 C C . SER A 1 103 ? 7.810 -10.883 -9.058 1.00 95.06 103 SER A C 1
ATOM 829 O O . SER A 1 103 ? 6.833 -10.406 -8.474 1.00 95.06 103 SER A O 1
ATOM 831 N N . ALA A 1 104 ? 7.739 -12.081 -9.645 1.00 94.88 104 ALA A N 1
ATOM 832 C CA . ALA A 1 104 ? 6.525 -12.899 -9.629 1.00 94.88 104 ALA A CA 1
ATOM 833 C C . ALA A 1 104 ? 6.053 -13.239 -8.208 1.00 94.88 104 ALA A C 1
ATOM 835 O O . ALA A 1 104 ? 4.853 -13.364 -7.975 1.00 94.88 104 ALA A O 1
ATOM 836 N N . THR A 1 105 ? 6.984 -13.369 -7.262 1.00 95.06 105 THR A N 1
ATOM 837 C CA . THR A 1 105 ? 6.673 -13.665 -5.862 1.00 95.06 105 THR A CA 1
ATOM 838 C C . THR A 1 105 ? 5.939 -12.503 -5.200 1.00 95.06 105 THR A C 1
ATOM 840 O O . THR A 1 105 ? 4.945 -12.735 -4.517 1.00 95.06 105 THR A O 1
ATOM 843 N N . ILE A 1 106 ? 6.384 -11.262 -5.430 1.00 95.06 106 ILE A N 1
ATOM 844 C CA . ILE A 1 106 ? 5.734 -10.077 -4.856 1.00 95.06 106 ILE A CA 1
ATOM 845 C C . ILE A 1 106 ? 4.349 -9.880 -5.465 1.00 95.06 106 ILE A C 1
ATOM 847 O O . ILE A 1 106 ? 3.384 -9.755 -4.714 1.00 95.06 106 ILE A O 1
ATOM 851 N N . ARG A 1 107 ? 4.224 -9.942 -6.799 1.00 96.62 107 ARG A N 1
ATOM 852 C CA . ARG A 1 107 ? 2.921 -9.799 -7.471 1.00 96.62 107 ARG A CA 1
ATOM 853 C C . ARG A 1 107 ? 1.897 -10.809 -6.959 1.00 96.62 107 ARG A C 1
ATOM 855 O O . ARG A 1 107 ? 0.816 -10.414 -6.539 1.00 96.62 107 ARG A O 1
ATOM 862 N N . LYS A 1 108 ? 2.267 -12.095 -6.903 1.00 95.81 108 LYS A N 1
ATOM 863 C CA . LYS A 1 108 ? 1.379 -13.155 -6.402 1.00 95.81 108 LYS A CA 1
ATOM 864 C C . LYS A 1 108 ? 1.014 -12.968 -4.934 1.00 95.81 108 LYS A C 1
ATOM 866 O O . LYS A 1 108 ? -0.119 -13.241 -4.558 1.00 95.81 108 LYS A O 1
ATOM 871 N N . ALA A 1 109 ? 1.953 -12.519 -4.099 1.00 95.12 109 ALA A N 1
ATOM 872 C CA . ALA A 1 109 ? 1.663 -12.238 -2.696 1.00 95.12 109 ALA A CA 1
ATOM 873 C C . ALA A 1 109 ? 0.652 -11.092 -2.558 1.00 95.12 109 ALA A C 1
ATOM 875 O O . ALA A 1 109 ? -0.304 -11.214 -1.797 1.00 95.12 109 ALA A O 1
ATOM 876 N N . VAL A 1 110 ? 0.832 -10.010 -3.319 1.00 96.88 110 VAL A N 1
ATOM 877 C CA . VAL A 1 110 ? -0.086 -8.865 -3.336 1.00 96.88 110 VAL A CA 1
ATOM 878 C C . VAL A 1 110 ? -1.475 -9.279 -3.814 1.00 96.88 110 VAL A C 1
ATOM 880 O O . VAL A 1 110 ? -2.448 -9.007 -3.114 1.00 96.88 110 VAL A O 1
ATOM 883 N N . GLU A 1 111 ? -1.566 -9.968 -4.953 1.00 96.38 111 GLU A N 1
ATOM 884 C CA . GLU A 1 111 ? -2.829 -10.487 -5.492 1.00 96.38 111 GLU A CA 1
ATOM 885 C C . GLU A 1 111 ? -3.529 -11.386 -4.473 1.00 96.38 111 GLU A C 1
ATOM 887 O O . GLU A 1 111 ? -4.690 -11.167 -4.144 1.00 96.38 111 GLU A O 1
ATOM 892 N N . PHE A 1 112 ? -2.806 -12.354 -3.904 1.00 93.19 112 PHE A N 1
ATOM 893 C CA . PHE A 1 112 ? -3.356 -13.275 -2.917 1.00 93.19 112 PHE A CA 1
ATOM 894 C C . PHE A 1 112 ? -3.912 -12.545 -1.690 1.00 93.19 112 PHE A C 1
ATOM 896 O O . PHE A 1 112 ? -5.050 -12.796 -1.295 1.00 93.19 112 PHE A O 1
ATOM 903 N N . ILE A 1 113 ? -3.122 -11.641 -1.098 1.00 91.50 113 ILE A N 1
ATOM 904 C CA . ILE A 1 113 ? -3.503 -10.902 0.109 1.00 91.50 113 ILE A CA 1
ATOM 905 C C . ILE A 1 113 ? -4.724 -10.028 -0.169 1.00 91.50 113 ILE A C 1
ATOM 907 O O . ILE A 1 113 ? -5.690 -10.085 0.586 1.00 91.50 113 ILE A O 1
ATOM 911 N N . LEU A 1 114 ? -4.682 -9.215 -1.226 1.00 93.44 114 LEU A N 1
ATOM 912 C CA . LEU A 1 114 ? -5.706 -8.206 -1.480 1.00 93.44 114 LEU A CA 1
ATOM 913 C C . LEU A 1 114 ? -7.007 -8.816 -2.006 1.00 93.44 114 LEU A C 1
ATOM 915 O O . LEU A 1 114 ? -8.072 -8.412 -1.545 1.00 93.44 114 LEU A O 1
ATOM 919 N N . ASN A 1 115 ? -6.943 -9.844 -2.856 1.00 90.44 115 ASN A N 1
ATOM 920 C CA . ASN A 1 115 ? -8.147 -10.554 -3.294 1.00 90.44 115 ASN A CA 1
ATOM 921 C C . ASN A 1 115 ? -8.859 -11.213 -2.100 1.00 90.44 115 ASN A C 1
ATOM 923 O O . ASN A 1 115 ? -10.074 -11.105 -1.977 1.00 90.44 115 ASN A O 1
ATOM 927 N N . HIS A 1 116 ? -8.116 -11.786 -1.141 1.00 86.88 116 HIS A N 1
ATOM 928 C CA . HIS A 1 116 ? -8.701 -12.318 0.103 1.00 86.88 116 HIS A CA 1
ATOM 929 C C . HIS A 1 116 ? -9.319 -11.246 1.013 1.00 86.88 116 HIS A C 1
ATOM 931 O O . HIS A 1 116 ? -10.084 -11.582 1.914 1.00 86.88 116 HIS A O 1
ATOM 937 N N . GLN A 1 117 ? -8.964 -9.972 0.838 1.00 83.12 117 GLN A N 1
ATOM 938 C CA . GLN A 1 117 ? -9.590 -8.857 1.554 1.00 83.12 117 GLN A CA 1
ATOM 939 C C . GLN A 1 117 ? -10.731 -8.210 0.746 1.00 83.12 117 GLN A C 1
ATOM 941 O O . GLN A 1 117 ? -11.289 -7.211 1.195 1.00 83.12 117 GLN A O 1
ATOM 946 N N . GLY A 1 118 ? -11.099 -8.772 -0.413 1.00 84.62 118 GLY A N 1
ATOM 947 C CA . GLY A 1 118 ? -12.202 -8.290 -1.246 1.00 84.62 118 GLY A CA 1
ATOM 948 C C . GLY A 1 118 ? -11.848 -7.105 -2.145 1.00 84.62 118 GLY A C 1
ATOM 949 O O . GLY A 1 118 ? -12.706 -6.266 -2.409 1.00 84.62 118 GLY A O 1
ATOM 950 N N . TYR A 1 119 ? -10.587 -6.984 -2.559 1.00 91.94 119 TYR A N 1
ATOM 951 C CA . TYR A 1 119 ? -10.148 -6.032 -3.583 1.00 91.94 119 TYR A CA 1
ATOM 952 C C . TYR A 1 119 ? -9.958 -6.732 -4.932 1.00 91.94 119 TYR A C 1
ATOM 954 O O . TYR A 1 119 ? -9.670 -7.924 -4.968 1.00 91.94 119 TYR A O 1
ATOM 962 N N . GLU A 1 120 ? -10.016 -5.983 -6.035 1.00 94.38 120 GLU A N 1
ATOM 963 C CA . GLU A 1 120 ? -9.588 -6.477 -7.350 1.00 94.38 120 GLU A CA 1
ATOM 964 C C . GLU A 1 120 ? -8.100 -6.173 -7.559 1.00 94.38 120 GLU A C 1
ATOM 966 O O . GLU A 1 120 ? -7.741 -5.086 -8.016 1.00 94.38 120 GLU A O 1
ATOM 971 N N . ALA A 1 121 ? -7.209 -7.106 -7.218 1.00 96.06 121 ALA A N 1
ATOM 972 C CA . ALA A 1 121 ? -5.772 -6.917 -7.409 1.00 96.06 121 ALA A CA 1
ATOM 973 C C . ALA A 1 121 ? -5.259 -7.551 -8.713 1.00 96.06 121 ALA A C 1
ATOM 975 O O . ALA A 1 121 ? -5.561 -8.699 -9.029 1.00 96.06 121 ALA A O 1
ATOM 976 N N . THR A 1 122 ? -4.445 -6.809 -9.470 1.00 96.75 122 THR A N 1
ATOM 977 C CA . THR A 1 122 ? -3.820 -7.274 -10.722 1.00 96.75 122 THR A CA 1
ATOM 978 C C . THR A 1 122 ? -2.333 -6.930 -10.767 1.00 96.75 122 THR A C 1
ATOM 980 O O . THR A 1 122 ? -1.945 -5.770 -10.612 1.00 96.75 122 THR A O 1
ATOM 983 N N . GLY A 1 123 ? -1.486 -7.925 -11.018 1.00 96.62 123 GLY A N 1
ATOM 984 C CA . GLY A 1 123 ? -0.047 -7.773 -11.184 1.00 96.62 123 GLY A CA 1
ATOM 985 C C . GLY A 1 123 ? 0.386 -7.495 -12.628 1.00 96.62 123 GLY A C 1
ATOM 986 O O . GLY A 1 123 ? -0.036 -8.161 -13.570 1.00 96.62 123 GLY A O 1
ATOM 987 N N . ILE A 1 124 ? 1.322 -6.564 -12.804 1.00 97.31 124 ILE A N 1
ATOM 988 C CA . ILE A 1 124 ? 1.997 -6.245 -14.063 1.00 97.31 124 ILE A CA 1
ATOM 989 C C . ILE A 1 124 ? 3.492 -6.503 -13.890 1.00 97.31 124 ILE A C 1
ATOM 991 O O . ILE A 1 124 ? 4.143 -5.895 -13.047 1.00 97.31 124 ILE A O 1
ATOM 995 N N . SER A 1 125 ? 4.043 -7.401 -14.707 1.00 94.38 125 SER A N 1
ATOM 996 C CA . SER A 1 125 ? 5.448 -7.817 -14.606 1.00 94.38 125 SER A CA 1
ATOM 997 C C . SER A 1 125 ? 6.422 -6.994 -15.440 1.00 94.38 125 SER A C 1
ATOM 999 O O . SER A 1 125 ? 7.622 -7.056 -15.211 1.00 94.38 125 SER A O 1
ATOM 1001 N N . ASN A 1 126 ? 5.929 -6.323 -16.482 1.00 91.38 126 ASN A N 1
ATOM 1002 C CA . ASN A 1 126 ? 6.766 -5.623 -17.446 1.00 91.38 126 ASN A CA 1
ATOM 1003 C C . ASN A 1 126 ? 6.581 -4.106 -17.264 1.00 91.38 126 ASN A C 1
ATOM 1005 O O . ASN A 1 126 ? 5.490 -3.605 -17.562 1.00 91.38 126 ASN A O 1
ATOM 1009 N N . PRO A 1 127 ? 7.619 -3.376 -16.820 1.00 90.06 127 PRO A N 1
ATOM 1010 C CA . PRO A 1 127 ? 7.514 -1.947 -16.539 1.00 90.06 127 PRO A CA 1
ATOM 1011 C C . PRO A 1 127 ? 7.249 -1.108 -17.801 1.00 90.06 127 PRO A C 1
ATOM 1013 O O . PRO A 1 127 ? 6.507 -0.130 -17.741 1.00 90.06 127 PRO A O 1
ATOM 1016 N N . ILE A 1 128 ? 7.723 -1.537 -18.975 1.00 91.06 128 ILE A N 1
ATOM 1017 C CA . ILE A 1 128 ? 7.466 -0.865 -20.262 1.00 91.06 128 ILE A CA 1
ATOM 1018 C C . ILE A 1 128 ? 5.983 -0.928 -20.654 1.00 91.06 128 ILE A C 1
ATOM 1020 O O . ILE A 1 128 ? 5.437 0.021 -21.219 1.00 91.06 128 ILE A O 1
ATOM 1024 N N . LYS A 1 129 ? 5.294 -2.027 -20.324 1.00 90.88 129 LYS A N 1
ATOM 1025 C CA . LYS A 1 129 ? 3.846 -2.184 -20.559 1.00 90.88 129 LYS A CA 1
ATOM 1026 C C . LYS A 1 129 ? 2.984 -1.590 -19.443 1.00 90.88 129 LYS A C 1
ATOM 1028 O O . LYS A 1 129 ? 1.763 -1.551 -19.583 1.00 90.88 129 LYS A O 1
ATOM 1033 N N . ALA A 1 130 ? 3.581 -1.141 -18.340 1.00 93.12 130 ALA A N 1
ATOM 1034 C CA . ALA A 1 130 ? 2.831 -0.748 -17.155 1.00 93.12 130 ALA A CA 1
ATOM 1035 C C . ALA A 1 130 ? 1.897 0.434 -17.410 1.00 93.12 130 ALA A C 1
ATOM 1037 O O . ALA A 1 130 ? 0.729 0.375 -17.044 1.00 93.12 130 ALA A O 1
ATOM 1038 N N . LEU A 1 131 ? 2.372 1.471 -18.103 1.00 92.06 131 LEU A N 1
ATOM 1039 C CA . LEU A 1 131 ? 1.553 2.643 -18.413 1.00 92.06 131 LEU A CA 1
ATOM 1040 C C . LEU A 1 131 ? 0.316 2.266 -19.230 1.00 92.06 131 LEU A C 1
ATOM 1042 O O . LEU A 1 131 ? -0.796 2.581 -18.819 1.00 92.06 131 LEU A O 1
ATOM 1046 N N . SER A 1 132 ? 0.481 1.560 -20.351 1.00 92.88 132 SER A N 1
ATOM 1047 C CA . SER A 1 132 ? -0.652 1.210 -21.217 1.00 92.88 132 SER A CA 1
ATOM 1048 C C . SER A 1 132 ? -1.694 0.359 -20.490 1.00 92.88 132 SER A C 1
ATOM 1050 O O . SER A 1 132 ? -2.889 0.621 -20.618 1.00 92.88 132 SER A O 1
ATOM 1052 N N . LEU A 1 133 ? -1.252 -0.600 -19.676 1.00 93.06 133 LEU A N 1
ATOM 1053 C CA . LEU A 1 133 ? -2.139 -1.438 -18.873 1.00 93.06 133 LEU A CA 1
ATOM 1054 C C . LEU A 1 133 ? -2.825 -0.651 -17.752 1.00 93.06 133 LEU A C 1
ATOM 1056 O O . LEU A 1 133 ? -4.023 -0.816 -17.555 1.00 93.06 133 LEU A O 1
ATOM 1060 N N . VAL A 1 134 ? -2.130 0.262 -17.068 1.00 94.44 134 VAL A N 1
ATOM 1061 C CA . VAL A 1 134 ? -2.746 1.149 -16.065 1.00 94.44 134 VAL A CA 1
ATOM 1062 C C . VAL A 1 134 ? -3.838 2.022 -16.694 1.00 94.44 134 VAL A C 1
ATOM 1064 O O . VAL A 1 134 ? -4.915 2.158 -16.117 1.00 94.44 134 VAL A O 1
ATOM 1067 N N . PHE A 1 135 ? -3.619 2.548 -17.905 1.00 91.50 135 PHE A N 1
ATOM 1068 C CA . PHE A 1 135 ? -4.640 3.302 -18.649 1.00 91.50 135 PHE A CA 1
ATOM 1069 C C . PHE A 1 135 ? -5.891 2.473 -18.977 1.00 91.50 135 PHE A C 1
ATOM 1071 O O . PHE A 1 135 ? -6.997 3.015 -18.970 1.00 91.50 135 PHE A O 1
ATOM 1078 N N . GLN A 1 136 ? -5.727 1.177 -19.251 1.00 91.00 136 GLN A N 1
ATOM 1079 C CA . GLN A 1 136 ? -6.838 0.263 -19.530 1.00 91.00 136 GLN A CA 1
ATOM 1080 C C . GLN A 1 136 ? -7.570 -0.151 -18.250 1.00 91.00 136 GLN A C 1
ATOM 1082 O O . GLN A 1 136 ? -8.797 -0.116 -18.202 1.00 91.00 136 GLN A O 1
ATOM 1087 N N . LEU A 1 137 ? -6.813 -0.511 -17.212 1.00 92.12 137 LEU A N 1
ATOM 1088 C CA . LEU A 1 137 ? -7.341 -1.036 -15.956 1.00 92.12 137 LEU A CA 1
ATOM 1089 C C . LEU A 1 137 ? -7.980 0.049 -15.088 1.00 92.12 137 LEU A C 1
ATOM 1091 O O . LEU A 1 137 ? -8.896 -0.275 -14.339 1.00 92.12 137 LEU A O 1
ATOM 1095 N N . LYS A 1 138 ? -7.530 1.307 -15.202 1.00 93.94 138 LYS A N 1
ATOM 1096 C CA . LYS A 1 138 ? -7.993 2.460 -14.408 1.00 93.94 138 LYS A CA 1
ATOM 1097 C C . LYS A 1 138 ? -8.043 2.155 -12.899 1.00 93.94 138 LYS A C 1
ATOM 1099 O O . LYS A 1 138 ? -9.118 2.197 -12.312 1.00 93.94 138 LYS A O 1
ATOM 1104 N N . PRO A 1 139 ? -6.901 1.808 -12.282 1.00 96.31 139 PRO A N 1
ATOM 1105 C CA . PRO A 1 139 ? -6.869 1.432 -10.876 1.00 96.31 139 PRO A CA 1
ATOM 1106 C C . PRO A 1 139 ? -7.182 2.606 -9.943 1.00 96.31 139 PRO A C 1
ATOM 1108 O O . PRO A 1 139 ? -6.797 3.748 -10.209 1.00 96.31 139 PRO A O 1
ATOM 1111 N N . ASP A 1 140 ? -7.773 2.280 -8.797 1.00 95.56 140 ASP A N 1
ATOM 1112 C CA . ASP A 1 140 ? -7.965 3.189 -7.668 1.00 95.56 140 ASP A CA 1
ATOM 1113 C C . ASP A 1 140 ? -6.679 3.372 -6.855 1.00 95.56 140 ASP A C 1
ATOM 1115 O O . ASP A 1 140 ? -6.516 4.385 -6.179 1.00 95.56 140 ASP A O 1
ATOM 1119 N N . LEU A 1 141 ? -5.745 2.414 -6.918 1.00 97.81 141 LEU A N 1
ATOM 1120 C CA . LEU A 1 141 ? -4.424 2.509 -6.293 1.00 97.81 141 LEU A CA 1
ATOM 1121 C C . LEU A 1 141 ? -3.367 1.719 -7.066 1.00 97.81 141 LEU A C 1
ATOM 1123 O O . LEU A 1 141 ? -3.621 0.627 -7.576 1.00 97.81 141 LEU A O 1
ATOM 1127 N N . ILE A 1 142 ? -2.151 2.263 -7.107 1.00 98.19 142 ILE A N 1
ATOM 1128 C CA . ILE A 1 142 ? -0.995 1.637 -7.749 1.00 98.19 142 ILE A CA 1
ATOM 1129 C C . ILE A 1 142 ? 0.077 1.346 -6.698 1.00 98.19 142 ILE A C 1
ATOM 1131 O O . ILE A 1 142 ? 0.558 2.250 -6.018 1.00 98.19 142 ILE A O 1
ATOM 1135 N N . LEU A 1 143 ? 0.474 0.082 -6.591 1.00 97.62 143 LEU A N 1
ATOM 1136 C CA . LEU A 1 143 ? 1.667 -0.370 -5.883 1.00 97.62 143 LEU A CA 1
ATOM 1137 C C . LEU A 1 143 ? 2.786 -0.483 -6.924 1.00 97.62 143 LEU A C 1
ATOM 1139 O O . LEU A 1 143 ? 2.649 -1.256 -7.868 1.00 97.62 143 LEU A O 1
ATOM 1143 N N . CYS A 1 144 ? 3.865 0.283 -6.795 1.00 96.31 144 CYS A N 1
ATOM 1144 C CA . CYS A 1 144 ? 4.932 0.311 -7.798 1.00 96.31 144 CYS A CA 1
ATOM 1145 C C . CYS A 1 144 ? 6.274 -0.029 -7.164 1.00 96.31 144 CYS A C 1
ATOM 1147 O O . CYS A 1 144 ? 6.723 0.682 -6.268 1.00 96.31 144 CYS A O 1
ATOM 1149 N N . ASP A 1 145 ? 6.928 -1.087 -7.628 1.00 94.12 145 ASP A N 1
ATOM 1150 C CA . ASP A 1 145 ? 8.316 -1.337 -7.274 1.00 94.12 145 ASP A CA 1
ATOM 1151 C C . ASP A 1 145 ? 9.217 -0.211 -7.767 1.00 94.12 145 ASP A C 1
ATOM 1153 O O . ASP A 1 145 ? 8.999 0.354 -8.836 1.00 94.12 145 ASP A O 1
ATOM 1157 N N . ILE A 1 146 ? 10.230 0.117 -6.972 1.00 90.50 146 ILE A N 1
ATOM 1158 C CA . ILE A 1 146 ? 11.243 1.095 -7.353 1.00 90.50 146 ILE A CA 1
ATOM 1159 C C . ILE A 1 146 ? 12.281 0.440 -8.263 1.00 90.50 146 ILE A C 1
ATOM 1161 O O . ILE A 1 146 ? 12.659 1.021 -9.278 1.00 90.50 146 ILE A O 1
ATOM 1165 N N . ALA A 1 147 ? 12.756 -0.750 -7.894 1.00 87.62 147 ALA A N 1
ATOM 1166 C CA . ALA A 1 147 ? 13.948 -1.354 -8.474 1.00 87.62 147 ALA A CA 1
ATOM 1167 C C . ALA A 1 147 ? 13.598 -2.374 -9.566 1.00 87.62 147 ALA A C 1
ATOM 1169 O O . ALA A 1 147 ? 13.731 -3.574 -9.357 1.00 87.62 147 ALA A O 1
ATOM 1170 N N . MET A 1 148 ? 13.203 -1.880 -10.743 1.00 90.12 148 MET A N 1
ATOM 1171 C CA . MET A 1 148 ? 12.903 -2.708 -11.917 1.00 90.12 148 MET A CA 1
ATOM 1172 C C . MET A 1 148 ? 13.912 -2.478 -13.055 1.00 90.12 148 MET A C 1
ATOM 1174 O O . MET A 1 148 ? 14.456 -1.377 -13.184 1.00 90.12 148 MET A O 1
ATOM 1178 N N . PRO A 1 149 ? 14.177 -3.493 -13.898 1.00 82.75 149 PRO A N 1
ATOM 1179 C CA . PRO A 1 149 ? 15.000 -3.332 -15.091 1.00 82.75 149 PRO A CA 1
ATOM 1180 C C . PRO A 1 149 ? 14.297 -2.466 -16.148 1.00 82.75 149 PRO A C 1
ATOM 1182 O O . PRO A 1 149 ? 13.072 -2.410 -16.203 1.00 82.75 149 PRO A O 1
ATOM 1185 N N . GLU A 1 150 ? 15.087 -1.852 -17.033 1.00 88.44 150 GLU A N 1
ATOM 1186 C CA . GLU A 1 150 ? 14.659 -1.025 -18.181 1.00 88.44 150 GLU A CA 1
ATOM 1187 C C . GLU A 1 150 ? 14.009 0.321 -17.828 1.00 88.44 150 GLU A C 1
ATOM 1189 O O . GLU A 1 150 ? 14.403 1.336 -18.399 1.00 88.44 150 GLU A O 1
ATOM 1194 N N . LEU A 1 151 ? 13.042 0.337 -16.911 1.00 87.19 151 LEU A N 1
ATOM 1195 C CA . LEU A 1 151 ? 12.319 1.531 -16.480 1.00 87.19 151 LEU A CA 1
ATOM 1196 C C . LEU A 1 151 ? 12.009 1.426 -14.986 1.00 87.19 151 LEU A C 1
ATOM 1198 O O . LEU A 1 151 ? 11.333 0.488 -14.554 1.00 87.19 151 LEU A O 1
ATOM 1202 N N . ASP A 1 152 ? 12.502 2.389 -14.209 1.00 87.69 152 ASP A N 1
ATOM 1203 C CA . ASP A 1 152 ? 12.373 2.347 -12.754 1.00 87.69 152 ASP A CA 1
ATOM 1204 C C . ASP A 1 152 ? 11.010 2.886 -12.267 1.00 87.69 152 ASP A C 1
ATOM 1206 O O . ASP A 1 152 ? 10.259 3.561 -12.986 1.00 87.69 152 ASP A O 1
ATOM 1210 N N . GLY A 1 153 ? 10.656 2.579 -11.016 1.00 90.62 153 GLY A N 1
ATOM 1211 C CA . GLY A 1 153 ? 9.376 3.010 -10.445 1.00 90.62 153 GLY A CA 1
ATOM 1212 C C . GLY A 1 153 ? 9.224 4.528 -10.323 1.00 90.62 153 GLY A C 1
ATOM 1213 O O . GLY A 1 153 ? 8.108 5.053 -10.400 1.00 90.62 153 GLY A O 1
ATOM 1214 N N . TYR A 1 154 ? 10.332 5.259 -10.165 1.00 90.31 154 TYR A N 1
ATOM 1215 C CA . TYR A 1 154 ? 10.315 6.718 -10.090 1.00 90.31 154 TYR A CA 1
ATOM 1216 C C . TYR A 1 154 ? 9.902 7.329 -11.425 1.00 90.31 154 TYR A C 1
ATOM 1218 O O . TYR A 1 154 ? 9.075 8.245 -11.451 1.00 90.31 154 TYR A O 1
ATOM 1226 N N . GLU A 1 155 ? 10.436 6.806 -12.524 1.00 91.75 155 GLU A N 1
ATOM 1227 C CA . GLU A 1 155 ? 10.091 7.224 -13.877 1.00 91.75 155 GLU A CA 1
ATOM 1228 C C . GLU A 1 155 ? 8.617 6.938 -14.181 1.00 91.75 155 GLU A 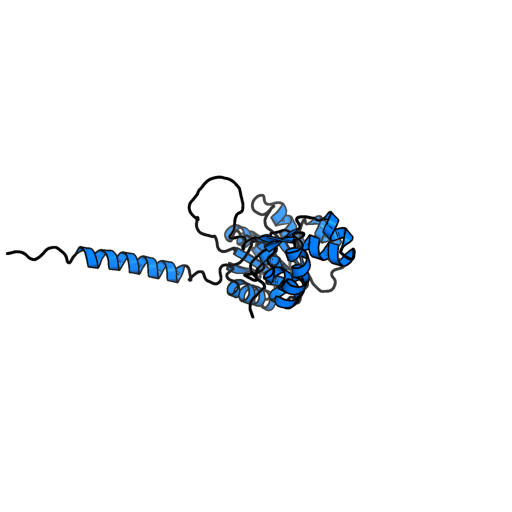C 1
ATOM 1230 O O . GLU A 1 155 ? 7.896 7.845 -14.611 1.00 91.75 155 GLU A O 1
ATOM 1235 N N . ILE A 1 156 ? 8.129 5.734 -13.859 1.00 93.56 156 ILE A N 1
ATOM 1236 C CA . ILE A 1 156 ? 6.710 5.370 -14.019 1.00 93.56 156 ILE A CA 1
ATOM 1237 C C . ILE A 1 156 ? 5.807 6.328 -13.233 1.00 93.56 156 ILE A C 1
ATOM 1239 O O . ILE A 1 156 ? 4.839 6.862 -13.782 1.00 93.56 156 ILE A O 1
ATOM 1243 N N . CYS A 1 157 ? 6.126 6.603 -11.966 1.00 93.25 157 CYS A N 1
ATOM 1244 C CA . CYS A 1 157 ? 5.344 7.525 -11.143 1.00 93.25 157 CYS A CA 1
ATOM 1245 C C . CYS A 1 157 ? 5.348 8.947 -11.704 1.00 93.25 157 CYS A C 1
ATOM 1247 O O . CYS A 1 157 ? 4.289 9.563 -11.821 1.00 93.25 157 CYS A O 1
ATOM 1249 N N . ALA A 1 158 ? 6.507 9.458 -12.123 1.00 91.56 158 ALA A N 1
ATOM 1250 C CA . ALA A 1 158 ? 6.600 10.777 -12.739 1.00 91.56 158 ALA A CA 1
ATOM 1251 C C . ALA A 1 158 ? 5.759 10.870 -14.025 1.00 91.56 158 ALA A C 1
ATOM 1253 O O . ALA A 1 158 ? 5.115 11.893 -14.275 1.00 91.56 158 ALA A O 1
ATOM 1254 N N . MET A 1 159 ? 5.724 9.809 -14.836 1.00 92.75 159 MET A N 1
ATOM 1255 C CA . MET A 1 159 ? 4.887 9.740 -16.039 1.00 92.75 159 MET A CA 1
ATOM 1256 C C . MET A 1 159 ? 3.392 9.704 -15.696 1.00 92.75 159 MET A C 1
ATOM 1258 O O . MET A 1 159 ? 2.612 10.451 -16.290 1.00 92.75 159 MET A O 1
ATOM 1262 N N . LEU A 1 160 ? 2.989 8.910 -14.702 1.00 93.62 160 LEU A N 1
ATOM 1263 C CA . LEU A 1 160 ? 1.600 8.843 -14.236 1.00 93.62 160 LEU A CA 1
ATOM 1264 C C . LEU A 1 160 ? 1.124 10.168 -13.627 1.00 93.62 160 LEU A C 1
ATOM 1266 O O . LEU A 1 160 ? -0.008 10.579 -13.869 1.00 93.62 160 LEU A O 1
ATOM 1270 N N . ARG A 1 161 ? 1.988 10.892 -12.907 1.00 91.88 161 ARG A N 1
ATOM 1271 C CA . ARG A 1 161 ? 1.665 12.212 -12.338 1.00 91.88 161 ARG A CA 1
ATOM 1272 C C . ARG A 1 161 ? 1.469 13.299 -13.391 1.00 91.88 161 ARG A C 1
ATOM 1274 O O . ARG A 1 161 ? 0.673 14.213 -13.179 1.00 91.88 161 ARG A O 1
ATOM 1281 N N . LYS A 1 162 ? 2.141 13.187 -14.542 1.00 89.56 162 LYS A N 1
ATOM 1282 C CA . LYS A 1 162 ? 1.921 14.067 -15.703 1.00 89.56 162 LYS A CA 1
ATOM 1283 C C . LYS A 1 162 ? 0.599 13.778 -16.424 1.00 89.56 162 LYS A C 1
ATOM 1285 O O . LYS A 1 162 ? 0.104 14.648 -17.136 1.00 89.56 162 LYS A O 1
ATOM 1290 N N . SER A 1 163 ? 0.019 12.590 -16.244 1.00 89.44 163 SER A N 1
ATOM 1291 C CA . SER A 1 163 ? -1.293 12.241 -16.795 1.00 89.44 163 SER A CA 1
ATOM 1292 C C . SER A 1 163 ? -2.417 12.842 -15.955 1.00 89.44 163 SER A C 1
ATOM 1294 O O . SER A 1 163 ? -2.502 12.607 -14.751 1.00 89.44 163 SER A O 1
ATOM 1296 N N . THR A 1 164 ? -3.349 13.555 -16.589 1.00 87.62 164 THR A N 1
ATOM 1297 C CA . THR A 1 164 ? -4.545 14.083 -15.912 1.00 87.62 164 THR A CA 1
ATOM 1298 C C . THR A 1 164 ? -5.425 12.979 -15.327 1.00 87.62 164 THR A C 1
ATOM 1300 O O . THR A 1 164 ? -6.067 13.210 -14.306 1.00 87.62 164 THR A O 1
ATOM 1303 N N . ALA A 1 165 ? -5.409 11.782 -15.922 1.00 87.12 165 ALA A N 1
ATOM 1304 C CA . ALA A 1 165 ? -6.195 10.638 -15.467 1.00 87.12 165 ALA A CA 1
ATOM 1305 C C . ALA A 1 165 ? -5.684 10.042 -14.144 1.00 87.12 165 ALA A C 1
ATOM 1307 O O . ALA A 1 165 ? -6.488 9.579 -13.345 1.00 87.12 165 ALA A O 1
ATOM 1308 N N . PHE A 1 166 ? -4.368 10.079 -13.899 1.00 91.62 166 PHE A N 1
ATOM 1309 C CA . PHE A 1 166 ? -3.737 9.402 -12.752 1.00 91.62 166 PHE A CA 1
ATOM 1310 C C . PHE A 1 166 ? -3.030 10.347 -11.784 1.00 91.62 166 PHE A C 1
ATOM 1312 O O . PHE A 1 166 ? -2.449 9.911 -10.788 1.00 91.62 166 PHE A O 1
ATOM 1319 N N . ARG A 1 167 ? -3.100 11.660 -12.027 1.00 89.06 167 ARG A N 1
ATOM 1320 C CA . ARG A 1 167 ? -2.463 12.671 -11.177 1.00 89.06 167 ARG A CA 1
ATOM 1321 C C . ARG A 1 167 ? -2.864 12.551 -9.706 1.00 89.06 167 ARG A C 1
ATOM 1323 O O . ARG A 1 167 ? -2.026 12.785 -8.845 1.00 89.06 167 ARG A O 1
ATOM 1330 N N . GLN A 1 168 ? -4.116 12.184 -9.437 1.00 89.31 168 GLN A N 1
ATOM 1331 C CA . GLN A 1 168 ? -4.652 12.024 -8.081 1.00 89.31 168 GLN A CA 1
ATOM 1332 C C . GLN A 1 168 ? -4.718 10.567 -7.613 1.00 89.31 168 GLN A C 1
ATOM 1334 O O . GLN A 1 168 ? -5.024 10.328 -6.449 1.00 89.31 168 GLN A O 1
ATOM 1339 N N . THR A 1 169 ? -4.422 9.596 -8.482 1.00 93.69 169 THR A N 1
ATOM 1340 C CA . THR A 1 169 ? -4.422 8.181 -8.102 1.00 93.69 169 THR A CA 1
ATOM 1341 C C . THR A 1 169 ? -3.305 7.934 -7.084 1.00 93.69 169 THR A C 1
ATOM 1343 O O . THR A 1 169 ? -2.147 8.274 -7.361 1.00 93.69 169 THR A O 1
ATOM 1346 N N . PRO A 1 170 ? -3.604 7.367 -5.906 1.00 94.88 170 PRO A N 1
ATOM 1347 C CA . PRO A 1 170 ? -2.601 6.942 -4.941 1.00 94.88 170 PRO A CA 1
ATOM 1348 C C . PRO A 1 170 ? -1.542 6.039 -5.585 1.00 94.88 170 PRO A C 1
ATOM 1350 O O . PRO A 1 170 ? -1.869 5.008 -6.173 1.00 94.88 170 PRO A O 1
ATOM 1353 N N . ILE A 1 171 ? -0.271 6.433 -5.474 1.00 95.69 171 ILE A N 1
ATOM 1354 C CA . ILE A 1 171 ? 0.876 5.618 -5.899 1.00 95.69 171 ILE A CA 1
ATOM 1355 C C . ILE A 1 171 ? 1.722 5.347 -4.663 1.00 95.69 171 ILE A C 1
ATOM 1357 O O . ILE A 1 171 ? 2.308 6.273 -4.094 1.00 95.69 171 ILE A O 1
ATOM 1361 N N . VAL A 1 172 ? 1.762 4.088 -4.242 1.00 94.38 172 VAL A N 1
ATOM 1362 C CA . VAL A 1 172 ? 2.559 3.613 -3.113 1.00 94.38 172 VAL A CA 1
ATOM 1363 C C . VAL A 1 172 ? 3.788 2.905 -3.662 1.00 94.38 172 VAL A C 1
ATOM 1365 O O . VAL A 1 172 ? 3.683 1.905 -4.373 1.00 94.38 172 VAL A O 1
ATOM 1368 N N . MET A 1 173 ? 4.961 3.423 -3.327 1.00 92.69 173 MET A N 1
ATOM 1369 C CA . MET A 1 173 ? 6.224 2.852 -3.777 1.00 92.69 173 MET A CA 1
ATOM 1370 C C . MET A 1 173 ? 6.636 1.680 -2.899 1.00 92.69 173 MET A C 1
ATOM 1372 O O . MET A 1 173 ? 6.672 1.801 -1.674 1.00 92.69 173 MET A O 1
ATOM 1376 N N . LEU A 1 174 ? 7.005 0.564 -3.515 1.00 92.06 174 LEU A N 1
ATOM 1377 C CA . LEU A 1 174 ? 7.559 -0.587 -2.823 1.00 92.06 174 LEU A CA 1
ATOM 1378 C C . LEU A 1 174 ? 9.087 -0.454 -2.801 1.00 92.06 174 LEU A C 1
ATOM 1380 O O . LEU A 1 174 ? 9.727 -0.425 -3.848 1.00 92.06 174 LEU A O 1
ATOM 1384 N N . THR A 1 175 ? 9.675 -0.343 -1.610 1.00 86.00 175 THR A N 1
ATOM 1385 C CA . THR A 1 175 ? 11.104 -0.009 -1.441 1.00 86.00 175 THR A CA 1
ATOM 1386 C C . THR A 1 175 ? 11.897 -1.179 -0.881 1.00 86.00 175 THR A C 1
ATOM 1388 O O . THR A 1 175 ? 11.367 -1.987 -0.123 1.00 86.00 175 THR A O 1
ATOM 1391 N N . GLY A 1 176 ? 13.197 -1.247 -1.169 1.00 83.62 176 GLY A N 1
ATOM 1392 C CA . GLY A 1 176 ? 14.120 -2.119 -0.433 1.00 83.62 176 GLY A CA 1
ATOM 1393 C C . GLY A 1 176 ? 14.437 -1.593 0.977 1.00 83.62 176 GLY A C 1
ATOM 1394 O O . GLY A 1 176 ? 13.992 -0.512 1.370 1.00 83.62 176 GLY A O 1
ATOM 1395 N N . LYS A 1 177 ? 15.242 -2.344 1.742 1.00 65.88 177 LYS A N 1
ATOM 1396 C CA . LYS A 1 177 ? 15.674 -1.969 3.106 1.00 65.88 177 LYS A CA 1
ATOM 1397 C C . LYS A 1 177 ? 16.589 -0.735 3.160 1.00 65.88 177 LYS A C 1
ATOM 1399 O O . LYS A 1 177 ? 16.635 -0.073 4.195 1.00 65.88 177 LYS A O 1
ATOM 1404 N N . ASP A 1 178 ? 17.252 -0.376 2.062 1.00 61.06 178 ASP A N 1
ATOM 1405 C CA . ASP A 1 178 ? 18.274 0.682 2.017 1.00 61.06 178 ASP A CA 1
ATOM 1406 C C . ASP A 1 178 ? 17.697 2.090 1.741 1.00 61.06 178 ASP A C 1
ATOM 1408 O O . ASP A 1 178 ? 18.308 2.911 1.055 1.00 61.06 178 ASP A O 1
ATOM 1412 N N . GLY A 1 179 ? 16.519 2.385 2.312 1.00 53.94 179 GLY A N 1
ATOM 1413 C CA . GLY A 1 179 ? 15.648 3.550 2.052 1.00 53.94 179 GLY A CA 1
ATOM 1414 C C . GLY A 1 179 ? 16.187 4.950 2.408 1.00 53.94 179 GLY A C 1
ATOM 1415 O O . GLY A 1 179 ? 15.421 5.843 2.791 1.00 53.94 179 GLY A O 1
ATOM 1416 N N . PHE A 1 180 ? 17.501 5.167 2.335 1.00 50.78 180 PHE A N 1
ATOM 1417 C CA . PHE A 1 180 ? 18.146 6.473 2.484 1.00 50.78 180 PHE A CA 1
ATOM 1418 C C . PHE A 1 180 ? 18.234 7.232 1.151 1.00 50.78 180 PHE A C 1
ATOM 1420 O O . PHE A 1 180 ? 17.990 8.437 1.119 1.00 50.78 180 PHE A O 1
ATOM 1427 N N . ILE A 1 181 ? 18.507 6.533 0.044 1.00 54.09 181 ILE A N 1
ATOM 1428 C CA . ILE A 1 181 ? 18.571 7.130 -1.306 1.00 54.09 181 ILE A CA 1
ATOM 1429 C C . ILE A 1 181 ? 17.160 7.504 -1.805 1.00 54.09 181 ILE A C 1
ATOM 1431 O O . ILE A 1 181 ? 16.980 8.473 -2.547 1.00 54.09 181 ILE A O 1
ATOM 1435 N N . ASP A 1 182 ? 16.142 6.813 -1.292 1.00 60.97 182 ASP A N 1
ATOM 1436 C CA . ASP A 1 182 ? 14.788 6.866 -1.828 1.00 60.97 182 ASP A CA 1
ATOM 1437 C C . ASP A 1 182 ? 14.028 8.150 -1.479 1.00 60.97 182 ASP A C 1
ATOM 1439 O O . ASP A 1 182 ? 13.221 8.617 -2.277 1.00 60.97 182 ASP A O 1
ATOM 1443 N N . ARG A 1 183 ? 14.297 8.785 -0.328 1.00 56.31 183 ARG A N 1
ATOM 1444 C CA . ARG A 1 183 ? 13.466 9.897 0.194 1.00 56.31 183 ARG A CA 1
ATOM 1445 C C . ARG A 1 183 ? 13.623 11.219 -0.556 1.00 56.31 183 ARG A C 1
ATOM 1447 O O . ARG A 1 183 ? 12.708 12.041 -0.548 1.00 56.31 183 ARG A O 1
ATOM 1454 N N . VAL A 1 184 ? 14.778 11.452 -1.179 1.00 63.97 184 VAL A N 1
ATOM 1455 C CA . VAL A 1 184 ? 15.020 12.682 -1.950 1.00 63.97 184 VAL A CA 1
ATOM 1456 C C . VAL A 1 184 ? 14.339 12.582 -3.312 1.00 63.97 184 VAL A C 1
ATOM 1458 O O . VAL A 1 184 ? 13.589 13.484 -3.677 1.00 63.97 184 VAL A O 1
ATOM 1461 N N . LYS A 1 185 ? 14.519 11.459 -4.022 1.00 65.75 185 LYS A N 1
ATOM 1462 C CA . LYS A 1 185 ? 13.832 11.182 -5.295 1.00 65.75 185 LYS A CA 1
ATOM 1463 C C . LYS A 1 185 ? 12.320 11.042 -5.115 1.00 65.75 185 LYS A C 1
ATOM 1465 O O . LYS A 1 185 ? 11.559 11.619 -5.883 1.00 65.75 185 LYS A O 1
ATOM 1470 N N . ALA A 1 186 ? 11.892 10.388 -4.038 1.00 60.97 186 ALA A N 1
ATOM 1471 C CA . ALA A 1 186 ? 10.505 10.302 -3.585 1.00 60.97 186 ALA A CA 1
ATOM 1472 C C . ALA A 1 186 ? 9.765 11.641 -3.597 1.00 60.97 186 ALA A C 1
ATOM 1474 O O . ALA A 1 186 ? 8.640 11.745 -4.083 1.00 60.97 186 ALA A O 1
ATOM 1475 N N . ARG A 1 187 ? 10.414 12.675 -3.053 1.00 63.34 187 ARG A N 1
ATOM 1476 C CA . ARG A 1 187 ? 9.831 14.012 -2.934 1.00 63.34 187 ARG A CA 1
ATOM 1477 C C . ARG A 1 187 ? 9.728 14.726 -4.280 1.00 63.34 187 ARG A C 1
ATOM 1479 O O . ARG A 1 187 ? 8.925 15.639 -4.409 1.00 63.34 187 ARG A O 1
ATOM 1486 N N . ILE A 1 188 ? 10.533 14.314 -5.258 1.00 67.00 188 ILE A N 1
ATOM 1487 C CA . ILE A 1 188 ? 10.543 14.866 -6.616 1.00 67.00 188 ILE A CA 1
ATOM 1488 C C . ILE A 1 188 ? 9.428 14.245 -7.465 1.00 67.00 188 ILE A C 1
ATOM 1490 O O . ILE A 1 188 ? 8.832 14.942 -8.279 1.00 67.00 188 ILE A O 1
ATOM 1494 N N . VAL A 1 189 ? 9.121 12.959 -7.273 1.00 73.88 189 VAL A N 1
ATOM 1495 C CA . VAL A 1 189 ? 8.138 12.241 -8.108 1.00 73.88 189 VAL A CA 1
ATOM 1496 C C . VAL A 1 189 ? 6.700 12.274 -7.583 1.00 73.88 189 VAL A C 1
ATOM 1498 O O . VAL A 1 189 ? 5.835 11.627 -8.165 1.00 73.88 189 VAL A O 1
ATOM 1501 N N . GLU A 1 190 ? 6.438 12.997 -6.490 1.00 84.00 190 GLU A N 1
ATOM 1502 C CA . GLU A 1 190 ? 5.107 13.126 -5.869 1.00 84.00 190 GLU A CA 1
ATOM 1503 C C . GLU A 1 190 ? 4.414 11.773 -5.589 1.00 84.00 190 GLU A C 1
ATOM 1505 O O . GLU A 1 190 ? 3.196 11.626 -5.759 1.00 84.00 190 GLU A O 1
ATOM 1510 N N . ALA A 1 191 ? 5.176 10.757 -5.162 1.00 87.31 191 ALA A N 1
ATOM 1511 C CA . ALA A 1 191 ? 4.560 9.506 -4.722 1.00 87.31 191 ALA A CA 1
ATOM 1512 C C . ALA A 1 191 ? 3.752 9.733 -3.436 1.00 87.31 191 ALA A C 1
ATOM 1514 O O . ALA A 1 191 ? 4.087 10.587 -2.611 1.00 87.31 191 ALA A O 1
ATOM 1515 N N . THR A 1 192 ? 2.678 8.965 -3.274 1.00 88.25 192 THR A N 1
ATOM 1516 C CA . THR A 1 192 ? 1.701 9.166 -2.200 1.00 88.25 192 THR A CA 1
ATOM 1517 C C . THR A 1 192 ? 2.178 8.586 -0.872 1.00 88.25 192 THR A C 1
ATOM 1519 O O . THR A 1 192 ? 1.974 9.210 0.169 1.00 88.25 192 THR A O 1
ATOM 1522 N N . ASP A 1 193 ? 2.792 7.402 -0.899 1.00 89.81 193 ASP A N 1
ATOM 1523 C CA . ASP A 1 193 ? 3.323 6.723 0.287 1.00 89.81 193 ASP A CA 1
ATOM 1524 C C . ASP A 1 193 ? 4.378 5.671 -0.098 1.00 89.81 193 ASP A C 1
ATOM 1526 O O . ASP A 1 193 ? 4.675 5.477 -1.281 1.00 89.81 193 ASP A O 1
ATOM 1530 N N . TYR A 1 194 ? 4.940 4.995 0.904 1.00 88.25 194 TYR A N 1
ATOM 1531 C CA . TYR A 1 194 ? 5.990 3.990 0.749 1.00 88.25 194 TYR A CA 1
ATOM 1532 C C . TYR A 1 194 ? 5.696 2.749 1.593 1.00 88.25 194 TYR A C 1
ATOM 1534 O O . TYR A 1 194 ? 5.250 2.852 2.734 1.00 88.25 194 TYR A O 1
ATOM 1542 N N . LEU A 1 195 ? 6.018 1.575 1.053 1.00 89.06 195 LEU A N 1
ATOM 1543 C CA . LEU A 1 195 ? 5.947 0.294 1.747 1.00 89.06 195 LEU A CA 1
ATOM 1544 C C . LEU A 1 195 ? 7.278 -0.453 1.594 1.00 89.06 195 LEU A C 1
ATOM 1546 O O . LEU A 1 195 ? 7.691 -0.799 0.489 1.00 89.06 195 LEU A O 1
ATOM 1550 N N . THR A 1 196 ? 7.971 -0.698 2.705 1.00 89.25 196 THR A N 1
ATOM 1551 C CA . THR A 1 196 ? 9.262 -1.402 2.692 1.00 89.25 196 THR A CA 1
ATOM 1552 C C . THR A 1 196 ? 9.067 -2.903 2.480 1.00 89.25 196 THR A C 1
ATOM 1554 O O . THR A 1 196 ? 8.257 -3.536 3.149 1.00 89.25 196 THR A O 1
ATOM 1557 N N . LYS A 1 197 ? 9.849 -3.493 1.578 1.00 88.69 197 LYS A N 1
ATOM 1558 C CA . LYS A 1 197 ? 9.958 -4.937 1.365 1.00 88.69 197 LYS A CA 1
ATOM 1559 C C . LYS A 1 197 ? 10.972 -5.559 2.348 1.00 88.69 197 LYS A C 1
ATOM 1561 O O . LYS A 1 197 ? 12.043 -4.985 2.570 1.00 88.69 197 LYS A O 1
ATOM 1566 N N . PRO A 1 198 ? 10.717 -6.773 2.871 1.00 89.50 198 PRO A N 1
ATOM 1567 C CA . PRO A 1 198 ? 9.475 -7.537 2.744 1.00 89.50 198 PRO A CA 1
ATOM 1568 C C . PRO A 1 198 ? 8.364 -6.943 3.622 1.00 89.50 198 PRO A C 1
ATOM 1570 O O . PRO A 1 198 ? 8.645 -6.495 4.730 1.00 89.50 198 PRO A O 1
ATOM 1573 N N . PHE A 1 199 ? 7.121 -7.003 3.141 1.00 89.25 199 PHE A N 1
ATOM 1574 C CA . PHE A 1 199 ? 5.935 -6.545 3.868 1.00 89.25 199 PHE A CA 1
ATOM 1575 C C . PHE A 1 199 ? 4.980 -7.699 4.174 1.00 89.25 199 PHE A C 1
ATOM 1577 O O . PHE A 1 199 ? 4.894 -8.681 3.431 1.00 89.25 199 PHE A O 1
ATOM 1584 N N . GLY A 1 200 ? 4.250 -7.573 5.280 1.00 88.62 200 GLY A N 1
ATOM 1585 C CA . GLY A 1 200 ? 3.204 -8.518 5.669 1.00 88.62 200 GLY A CA 1
ATOM 1586 C C . GLY A 1 200 ? 1.817 -8.144 5.141 1.00 88.62 200 GLY A C 1
ATOM 1587 O O . GLY A 1 200 ? 1.561 -7.009 4.740 1.00 88.62 200 GLY A O 1
ATOM 1588 N N . ALA A 1 201 ? 0.871 -9.084 5.238 1.00 89.06 201 ALA A N 1
ATOM 1589 C CA . ALA A 1 201 ? -0.524 -8.856 4.850 1.00 89.06 201 ALA A CA 1
ATOM 1590 C C . ALA A 1 201 ? -1.170 -7.677 5.587 1.00 89.06 201 ALA A C 1
ATOM 1592 O O . ALA A 1 201 ? -1.921 -6.911 4.988 1.00 89.06 201 ALA A O 1
ATOM 1593 N N . SER A 1 202 ? -0.856 -7.501 6.876 1.00 82.12 202 SER A N 1
ATOM 1594 C CA . SER A 1 202 ? -1.406 -6.388 7.652 1.00 82.12 202 SER A CA 1
ATOM 1595 C C . SER A 1 202 ? -0.906 -5.040 7.143 1.00 82.1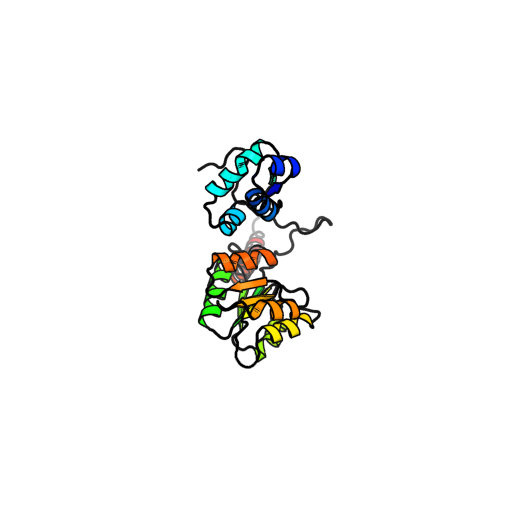2 202 SER A C 1
ATOM 1597 O O . SER A 1 202 ? -1.712 -4.136 7.003 1.00 82.12 202 SER A O 1
ATOM 1599 N N . GLU A 1 203 ? 0.387 -4.903 6.843 1.00 86.44 203 GLU A N 1
ATOM 1600 C CA . GLU A 1 203 ? 0.969 -3.634 6.385 1.00 86.44 203 GLU A CA 1
ATOM 1601 C C . GLU A 1 203 ? 0.421 -3.245 5.008 1.00 86.44 203 GLU A C 1
ATOM 1603 O O . GLU A 1 203 ? -0.000 -2.106 4.808 1.00 86.44 203 GLU A O 1
ATOM 1608 N N . LEU A 1 204 ? 0.346 -4.218 4.093 1.00 92.50 204 LEU A N 1
ATOM 1609 C CA . LEU A 1 204 ? -0.216 -4.025 2.759 1.00 92.50 204 LEU A CA 1
ATOM 1610 C C . LEU A 1 204 ? -1.707 -3.657 2.803 1.00 92.50 204 LEU A C 1
ATOM 1612 O O . LEU A 1 204 ? -2.133 -2.699 2.167 1.00 92.50 204 LEU A O 1
ATOM 1616 N N . THR A 1 205 ? -2.510 -4.393 3.570 1.00 88.00 205 THR A N 1
ATOM 1617 C CA . THR A 1 205 ? -3.954 -4.118 3.659 1.00 88.00 205 THR A CA 1
ATOM 1618 C C . THR A 1 205 ? -4.192 -2.746 4.276 1.00 88.00 205 THR A C 1
ATOM 1620 O O . THR A 1 205 ? -4.986 -1.962 3.775 1.00 88.00 205 THR A O 1
ATOM 1623 N N . THR A 1 206 ? -3.439 -2.413 5.324 1.00 82.62 206 THR A N 1
ATOM 1624 C CA . THR A 1 206 ? -3.519 -1.121 5.997 1.00 82.62 206 THR A CA 1
ATOM 1625 C C . THR A 1 206 ? -3.220 0.050 5.061 1.00 82.62 206 THR A C 1
ATOM 1627 O O . THR A 1 206 ? -3.945 1.046 5.087 1.00 82.62 206 THR A O 1
ATOM 1630 N N . ILE A 1 207 ? -2.173 -0.047 4.236 1.00 88.44 207 ILE A N 1
ATOM 1631 C CA . ILE A 1 207 ? -1.842 1.044 3.317 1.00 88.44 207 ILE A CA 1
ATOM 1632 C C . ILE A 1 207 ? -2.899 1.185 2.221 1.00 88.44 207 ILE A C 1
ATOM 1634 O O . ILE A 1 207 ? -3.273 2.305 1.896 1.00 88.44 207 ILE A O 1
ATOM 1638 N N . VAL A 1 208 ? -3.442 0.078 1.706 1.00 91.38 208 VAL A N 1
ATOM 1639 C CA . VAL A 1 208 ? -4.517 0.105 0.704 1.00 91.38 208 VAL A CA 1
ATOM 1640 C C . VAL A 1 208 ? -5.800 0.695 1.303 1.00 91.38 208 VAL A C 1
ATOM 1642 O O . VAL A 1 208 ? -6.330 1.668 0.766 1.00 91.38 208 VAL A O 1
ATOM 1645 N N . GLU A 1 209 ? -6.240 0.208 2.467 1.00 86.81 209 GLU A N 1
ATOM 1646 C CA . GLU A 1 209 ? -7.431 0.697 3.177 1.00 86.81 209 GLU A CA 1
ATOM 1647 C C . GLU A 1 209 ? -7.397 2.208 3.427 1.00 86.81 209 GLU A C 1
ATOM 1649 O O . GLU A 1 209 ? -8.410 2.891 3.265 1.00 86.81 209 GLU A O 1
ATOM 1654 N N . LYS A 1 210 ? -6.228 2.744 3.796 1.00 84.69 210 LYS A N 1
ATOM 1655 C CA . LYS A 1 210 ? -6.023 4.179 4.039 1.00 84.69 210 LYS A CA 1
ATOM 1656 C C . LYS A 1 210 ? -6.407 5.044 2.833 1.00 84.69 210 LYS A C 1
ATOM 1658 O O . LYS A 1 210 ? -6.841 6.179 3.028 1.00 84.69 210 LYS A O 1
ATOM 1663 N N . TYR A 1 211 ? -6.225 4.538 1.614 1.00 88.19 211 TYR A N 1
ATOM 1664 C CA . TYR A 1 211 ? -6.389 5.316 0.386 1.00 88.19 211 TYR A CA 1
ATOM 1665 C C . TYR A 1 211 ? -7.664 4.993 -0.387 1.00 88.19 211 TYR A C 1
ATOM 1667 O O . TYR A 1 211 ? -8.272 5.915 -0.927 1.00 88.19 211 TYR A O 1
ATOM 1675 N N . VAL A 1 212 ? -8.077 3.725 -0.432 1.00 88.06 212 VAL A N 1
ATOM 1676 C CA . VAL A 1 212 ? -9.234 3.286 -1.236 1.00 88.06 212 VAL A CA 1
ATOM 1677 C C . VAL A 1 212 ? -10.392 2.733 -0.400 1.00 88.06 212 VAL A C 1
ATOM 1679 O O . VAL A 1 212 ? -11.428 2.369 -0.946 1.00 88.06 212 VAL A O 1
ATOM 1682 N N . GLY A 1 213 ? -10.263 2.717 0.931 1.00 82.44 213 GLY A N 1
ATOM 1683 C CA . GLY A 1 213 ? -11.268 2.151 1.830 1.00 82.44 213 GLY A CA 1
ATOM 1684 C C . GLY A 1 213 ? -11.219 0.623 1.897 1.00 82.44 213 GLY A C 1
ATOM 1685 O O . GLY A 1 213 ? -10.292 -0.011 1.394 1.00 82.44 213 GLY A O 1
ATOM 1686 N N . PHE A 1 214 ? -12.198 0.023 2.574 1.00 78.00 214 PHE A N 1
ATOM 1687 C CA . PHE A 1 214 ? -12.265 -1.429 2.766 1.00 78.00 214 PHE A CA 1
ATOM 1688 C C . PHE A 1 214 ? -12.623 -2.156 1.469 1.00 78.00 214 PHE A C 1
ATOM 1690 O O . PHE A 1 214 ? -13.476 -1.690 0.710 1.00 78.00 214 PHE A O 1
ATOM 1697 N N . GLY A 1 215 ? -12.014 -3.321 1.261 1.00 75.38 215 GLY A N 1
ATOM 1698 C CA . GLY A 1 215 ? -12.476 -4.272 0.259 1.00 75.38 215 GLY A CA 1
ATOM 1699 C C . GLY A 1 215 ? -13.842 -4.849 0.636 1.00 75.38 215 GLY A C 1
ATOM 1700 O O . GLY A 1 215 ? -14.359 -4.626 1.737 1.00 75.38 215 GLY A O 1
ATOM 1701 N N . GLN A 1 216 ? -14.451 -5.568 -0.299 1.00 75.06 216 GLN A N 1
ATOM 1702 C CA . GLN A 1 216 ? -15.763 -6.192 -0.140 1.00 75.06 216 GLN A CA 1
ATOM 1703 C C . GLN A 1 216 ? -15.613 -7.717 -0.115 1.00 75.06 216 GLN A C 1
ATOM 1705 O O . GLN A 1 216 ? -15.846 -8.363 -1.131 1.00 75.06 216 GLN A O 1
ATOM 1710 N N . PRO A 1 217 ? -15.186 -8.305 1.018 1.00 64.62 217 PRO A N 1
ATOM 1711 C CA . PRO A 1 217 ? -14.944 -9.746 1.113 1.00 64.62 217 PRO A CA 1
ATOM 1712 C C . PRO A 1 217 ? -16.233 -10.575 1.031 1.00 64.62 217 PRO A C 1
ATOM 1714 O O . PRO A 1 217 ? -16.174 -11.735 0.649 1.00 64.62 217 PRO A O 1
ATOM 1717 N N . ASP A 1 218 ? -17.378 -9.974 1.372 1.00 60.03 218 ASP A N 1
ATOM 1718 C CA . ASP A 1 218 ? -18.697 -10.619 1.365 1.00 60.03 218 ASP A CA 1
ATOM 1719 C C . ASP A 1 218 ? -19.488 -10.352 0.070 1.00 60.03 218 ASP A C 1
ATOM 1721 O O . ASP A 1 218 ? -20.676 -10.667 0.007 1.00 60.03 218 ASP A O 1
ATOM 1725 N N . ARG A 1 219 ? -18.885 -9.717 -0.950 1.00 51.47 219 ARG A N 1
ATOM 1726 C CA . ARG A 1 219 ? -19.559 -9.544 -2.244 1.00 51.47 219 ARG A CA 1
ATOM 1727 C C . ARG A 1 219 ? -19.468 -10.878 -3.001 1.00 51.47 219 ARG A C 1
ATOM 1729 O O . ARG A 1 219 ? -18.344 -11.298 -3.276 1.00 51.47 219 ARG A O 1
ATOM 1736 N N . PRO A 1 220 ? -20.596 -11.532 -3.329 1.00 47.06 220 PRO A N 1
ATOM 1737 C CA . PRO A 1 220 ? -20.585 -12.709 -4.196 1.00 47.06 220 PRO A CA 1
ATOM 1738 C C . PRO A 1 220 ? -19.937 -12.369 -5.542 1.00 47.06 220 PRO A C 1
ATOM 1740 O O . PRO A 1 220 ? -19.969 -11.209 -5.976 1.00 47.06 220 PRO A O 1
ATOM 1743 N N . ASP A 1 221 ? -19.295 -13.360 -6.165 1.00 49.41 221 ASP A N 1
ATOM 1744 C CA . ASP A 1 221 ? -18.601 -13.170 -7.441 1.00 49.41 221 ASP A CA 1
ATOM 1745 C C . ASP A 1 221 ? -19.575 -12.508 -8.437 1.00 49.41 221 ASP A C 1
ATOM 1747 O O . ASP A 1 221 ? -20.719 -12.954 -8.549 1.00 49.41 221 ASP A O 1
ATOM 1751 N N . PRO A 1 222 ? -19.191 -11.440 -9.163 1.00 43.38 222 PRO A N 1
ATOM 1752 C CA . PRO A 1 222 ? -20.034 -10.869 -10.209 1.00 43.38 222 PRO A CA 1
ATOM 1753 C C . PRO A 1 222 ? -20.592 -11.913 -11.192 1.00 43.38 222 PRO A C 1
ATOM 1755 O O . PRO A 1 222 ? -21.680 -11.712 -11.726 1.00 43.38 222 PRO A O 1
ATOM 1758 N N . GLN A 1 223 ? -19.882 -13.025 -11.419 1.00 44.16 223 GLN A N 1
ATOM 1759 C CA . GLN A 1 223 ? -20.368 -14.150 -12.224 1.00 44.16 223 GLN A CA 1
ATOM 1760 C C . GLN A 1 223 ? -21.455 -14.976 -11.517 1.00 44.16 223 GLN A C 1
ATOM 1762 O O . GLN A 1 223 ? -22.389 -15.412 -12.186 1.00 44.16 223 GLN A O 1
ATOM 1767 N N . GLU A 1 224 ? -21.377 -15.152 -10.195 1.00 48.62 224 GLU A N 1
ATOM 1768 C CA . GLU A 1 224 ? -22.436 -15.781 -9.388 1.00 48.62 224 GLU A CA 1
ATOM 1769 C C . GLU A 1 224 ? -23.677 -14.886 -9.324 1.00 48.62 224 GLU A C 1
ATOM 1771 O O . GLU A 1 224 ? -24.777 -15.366 -9.554 1.00 48.62 224 GLU A O 1
ATOM 1776 N N . LEU A 1 225 ? -23.511 -13.572 -9.141 1.00 45.66 225 LEU A N 1
ATOM 1777 C CA . LEU A 1 225 ? -24.622 -12.610 -9.158 1.00 45.66 225 LEU A CA 1
ATOM 1778 C C . LEU A 1 225 ? -25.338 -12.545 -10.513 1.00 45.66 225 LEU A C 1
ATOM 1780 O O . LEU A 1 225 ? -26.552 -12.375 -10.564 1.00 45.66 225 LEU A O 1
ATOM 1784 N N . LEU A 1 226 ? -24.593 -12.660 -11.618 1.00 43.56 226 LEU A N 1
ATOM 1785 C CA . LEU A 1 226 ? -25.172 -12.754 -12.959 1.00 43.56 226 LEU A CA 1
ATOM 1786 C C . LEU A 1 226 ? -25.911 -14.082 -13.159 1.00 43.56 226 LEU A C 1
ATOM 1788 O O . LEU A 1 226 ? -26.945 -14.088 -13.814 1.00 43.56 226 LEU A O 1
ATOM 1792 N N . ALA A 1 227 ? -25.407 -15.188 -12.606 1.00 43.38 227 ALA A N 1
ATOM 1793 C CA . ALA A 1 227 ? -26.094 -16.475 -12.658 1.00 43.38 227 ALA A CA 1
ATOM 1794 C C . ALA A 1 227 ? -27.393 -16.452 -11.833 1.00 43.38 227 ALA A C 1
ATOM 1796 O O . ALA A 1 227 ? -28.440 -16.810 -12.363 1.00 43.38 227 ALA A O 1
ATOM 1797 N N . GLU A 1 228 ? -27.349 -15.937 -10.601 1.00 45.59 228 GLU A N 1
ATOM 1798 C CA . GLU A 1 228 ? -28.520 -15.783 -9.725 1.00 45.59 228 GLU A CA 1
ATOM 1799 C C . GLU A 1 228 ? -29.571 -14.839 -10.336 1.00 45.59 228 GLU A C 1
ATOM 1801 O O . GLU A 1 228 ? -30.755 -15.158 -10.344 1.00 45.59 228 GLU A O 1
ATOM 1806 N N . ALA A 1 229 ? -29.155 -13.715 -10.932 1.00 45.41 229 ALA A N 1
ATOM 1807 C CA . ALA A 1 229 ? -30.078 -12.784 -11.588 1.00 45.41 229 ALA A CA 1
ATOM 1808 C C . ALA A 1 229 ? -30.746 -13.374 -12.845 1.00 45.41 229 ALA A C 1
ATOM 1810 O O . ALA A 1 229 ? -31.890 -13.041 -13.149 1.00 45.41 229 ALA A O 1
ATOM 1811 N N . VAL A 1 230 ? -30.045 -14.245 -13.580 1.00 52.16 230 VAL A N 1
ATOM 1812 C CA . VAL A 1 230 ? -30.609 -14.951 -14.742 1.00 52.16 230 VAL A CA 1
ATOM 1813 C C . VAL A 1 230 ? -31.554 -16.071 -14.294 1.00 52.16 230 VAL A C 1
ATOM 1815 O O . VAL A 1 230 ? -32.573 -16.295 -14.944 1.00 52.16 230 VAL A O 1
ATOM 1818 N N . GLU A 1 231 ? -31.258 -16.756 -13.187 1.00 49.84 231 GLU A N 1
ATOM 1819 C CA . GLU A 1 231 ? -32.148 -17.764 -12.595 1.00 49.84 231 GLU A CA 1
ATOM 1820 C C . GLU A 1 231 ? -33.443 -17.139 -12.048 1.00 49.84 231 GLU A C 1
ATOM 1822 O O . GLU A 1 231 ? -34.529 -17.642 -12.345 1.00 49.84 231 GLU A O 1
ATOM 1827 N N . ASP A 1 232 ? -33.358 -15.993 -11.364 1.00 46.88 232 ASP A N 1
ATOM 1828 C CA . ASP A 1 232 ? -34.529 -15.256 -10.867 1.00 46.88 232 ASP A CA 1
ATOM 1829 C C . ASP A 1 232 ? -35.434 -14.744 -12.009 1.00 46.88 232 ASP A C 1
ATOM 1831 O O . ASP A 1 232 ? -36.660 -14.794 -11.893 1.00 46.88 232 ASP A O 1
ATOM 1835 N N . GLU A 1 233 ? -34.878 -14.292 -13.144 1.00 47.56 233 GLU A N 1
ATOM 1836 C CA . GLU A 1 233 ? -35.686 -13.908 -14.317 1.00 47.56 233 GLU A CA 1
ATOM 1837 C C . GLU A 1 233 ? -36.396 -15.107 -14.974 1.00 47.56 233 GLU A C 1
ATOM 1839 O O . GLU A 1 233 ? -37.509 -14.955 -15.487 1.00 47.56 233 GLU A O 1
ATOM 1844 N N . LEU A 1 234 ? -35.802 -16.305 -14.930 1.00 46.47 234 LEU A N 1
ATOM 1845 C CA . LEU A 1 234 ? -36.385 -17.527 -15.500 1.00 46.47 234 LEU A CA 1
ATOM 1846 C C . LEU A 1 234 ? -37.514 -18.114 -14.628 1.00 46.47 234 LEU A C 1
ATOM 1848 O O . LEU A 1 234 ? -38.484 -18.654 -15.169 1.00 46.47 234 LEU A O 1
ATOM 1852 N N . ASP A 1 235 ? -37.448 -17.969 -13.301 1.00 44.78 235 ASP A N 1
ATOM 1853 C CA . ASP A 1 235 ? -38.490 -18.446 -12.374 1.00 44.78 235 ASP A CA 1
ATOM 1854 C C . ASP A 1 235 ? -39.742 -17.540 -12.336 1.00 44.78 235 ASP A C 1
ATOM 1856 O O . ASP A 1 235 ? -40.862 -17.997 -12.051 1.00 44.78 235 ASP A O 1
ATOM 1860 N N . ILE A 1 236 ? -39.600 -16.259 -12.696 1.00 46.34 236 ILE A N 1
ATOM 1861 C CA . ILE A 1 236 ? -40.732 -15.322 -12.807 1.00 46.34 236 ILE A CA 1
ATOM 1862 C C . ILE A 1 236 ? -41.644 -15.682 -13.999 1.00 46.34 236 ILE A C 1
ATOM 1864 O O . ILE A 1 236 ? -42.864 -15.502 -13.918 1.00 46.34 236 ILE A O 1
ATOM 1868 N N . ASP A 1 237 ? -41.101 -16.264 -15.073 1.00 47.06 237 ASP A N 1
ATOM 1869 C CA . ASP A 1 237 ? -41.870 -16.618 -16.279 1.00 47.06 237 ASP A CA 1
ATOM 1870 C C . ASP A 1 237 ? -42.658 -17.943 -16.117 1.00 47.06 237 ASP A C 1
ATOM 1872 O O . ASP A 1 237 ? -43.748 -18.134 -16.671 1.00 47.06 237 ASP A O 1
ATOM 1876 N N . LEU A 1 238 ? -42.175 -18.856 -15.265 1.00 45.78 238 LEU A N 1
ATOM 1877 C CA . LEU A 1 238 ? -42.844 -20.131 -14.965 1.00 45.78 238 LEU A CA 1
ATOM 1878 C C . LEU A 1 238 ? -44.043 -19.976 -14.015 1.00 45.78 238 LEU A C 1
ATOM 1880 O O . LEU A 1 238 ? -44.994 -20.757 -14.084 1.00 45.78 238 LEU A O 1
ATOM 1884 N N . THR A 1 239 ? -44.055 -18.949 -13.164 1.00 47.31 239 THR A N 1
ATOM 1885 C CA . THR A 1 239 ? -45.162 -18.706 -12.221 1.00 47.31 239 THR A CA 1
ATOM 1886 C C . THR A 1 239 ? -46.327 -17.914 -12.829 1.00 47.31 239 THR A C 1
ATOM 1888 O O . THR A 1 239 ? -47.460 -18.053 -12.360 1.00 47.31 239 THR A O 1
ATOM 1891 N N . GLN A 1 240 ? -46.118 -17.164 -13.922 1.00 46.34 240 GLN A N 1
ATOM 1892 C CA . GLN A 1 240 ? -47.206 -16.456 -14.621 1.00 46.34 240 GLN A CA 1
ATOM 1893 C C . GLN A 1 240 ? -48.018 -17.338 -15.588 1.00 46.34 240 GLN A C 1
ATOM 1895 O O . GLN A 1 240 ? -49.167 -17.009 -15.892 1.00 46.34 240 GLN A O 1
ATOM 1900 N N . SER A 1 241 ? -47.503 -18.496 -16.014 1.00 46.97 241 SER A N 1
ATOM 1901 C CA . SER A 1 241 ? -48.192 -19.385 -16.969 1.00 46.97 241 SER A CA 1
ATOM 1902 C C . SER A 1 241 ? -49.184 -20.383 -16.337 1.00 46.97 241 SER A C 1
ATOM 1904 O O . SER A 1 241 ? -49.942 -21.033 -17.059 1.00 46.97 241 SER A O 1
ATOM 1906 N N . ALA A 1 242 ? -49.270 -20.472 -15.003 1.00 48.31 242 ALA A N 1
ATOM 1907 C CA . ALA A 1 242 ? -50.084 -21.482 -14.307 1.00 48.31 242 ALA A CA 1
ATOM 1908 C C . ALA A 1 242 ? -51.482 -21.021 -13.820 1.00 48.31 242 ALA A C 1
ATOM 1910 O O . ALA A 1 242 ? -52.167 -21.788 -13.144 1.00 48.31 242 ALA A O 1
ATOM 1911 N N . SER A 1 243 ? -51.952 -19.806 -14.143 1.00 50.28 243 SER A N 1
ATOM 1912 C CA . SER A 1 243 ? -53.207 -19.260 -13.568 1.00 50.28 243 SER A CA 1
ATOM 1913 C C . SER A 1 243 ? -54.426 -19.169 -14.503 1.00 50.28 243 SER A C 1
ATOM 1915 O O . SER A 1 243 ? -55.472 -18.673 -14.086 1.00 50.28 243 SER A O 1
ATOM 1917 N N . VAL A 1 244 ? -54.378 -19.716 -15.725 1.00 51.06 244 VAL A N 1
ATOM 1918 C CA . VAL A 1 244 ? -55.536 -19.713 -16.647 1.00 51.06 244 VAL A CA 1
ATOM 1919 C C . VAL A 1 244 ? -55.949 -21.133 -17.034 1.00 51.06 244 VAL A C 1
ATOM 1921 O O . VAL A 1 244 ? -55.716 -21.573 -18.149 1.00 51.06 244 VAL A O 1
ATOM 1924 N N . SER A 1 245 ? -56.571 -21.870 -16.110 1.00 49.62 245 SER A N 1
ATOM 1925 C CA . SER A 1 245 ? -57.528 -22.943 -16.440 1.00 49.62 245 SER A CA 1
ATOM 1926 C C . SER A 1 245 ? -58.121 -23.547 -15.166 1.00 49.62 245 SER A C 1
ATOM 1928 O O . SER A 1 245 ? -57.618 -24.534 -14.633 1.00 49.62 245 SER A O 1
ATOM 1930 N N . SER A 1 246 ? -59.216 -22.972 -14.675 1.00 45.97 246 SER A N 1
ATOM 1931 C CA . SER A 1 246 ? -60.328 -23.751 -14.109 1.00 45.97 246 SER A CA 1
ATOM 1932 C C . SER A 1 246 ? -61.458 -22.830 -13.667 1.00 45.97 246 SER A C 1
ATOM 1934 O O . SER A 1 246 ? -61.393 -22.194 -12.616 1.00 45.97 246 SER A O 1
ATOM 1936 N N . ARG A 1 247 ? -62.535 -22.807 -14.451 1.00 39.50 247 ARG A N 1
ATOM 1937 C CA . ARG A 1 247 ? -63.915 -22.902 -13.955 1.00 39.50 247 ARG A CA 1
ATOM 1938 C C . ARG A 1 247 ? -64.862 -23.186 -15.133 1.00 39.50 247 ARG A C 1
ATOM 1940 O O . ARG A 1 247 ? -64.490 -22.881 -16.261 1.00 39.50 247 ARG A O 1
ATOM 1947 N N . PRO A 1 248 ? -65.965 -23.894 -14.845 1.00 54.16 248 PRO A N 1
ATOM 1948 C CA . PRO A 1 248 ? -66.594 -24.878 -15.728 1.00 54.16 248 PRO A CA 1
ATOM 1949 C C . PRO A 1 248 ? -67.418 -24.280 -16.866 1.00 54.16 248 PRO A C 1
ATOM 1951 O O . PRO A 1 248 ? -67.846 -23.111 -16.740 1.00 54.16 248 PRO A O 1
#

Foldseek 3Di:
DQQPPQCGDQLWAKAFPALPVVVVVDDPVVSVLCVVRRHRQHGLVNSCLVVVHDSVVSSVVCVVCCVVVRIHTHGRCPDDDDDDDDDDDPDPDAAEEEEEALDPVVQVQLCVLVVLQAHRYDYDNDLVCVVVVCVVRVGLAYEAEQDDPPAGRLRVLLVLCVDPSRVPRAYEYEAEPVCPVPVVSCVVSVHRYYDYPPDDSSSSQSVCCVRPNTHDNPDPDPVVVVVVVVVVVVVVVVVVVPPPDDDD

Sequence (248 aa):
KQFSPHIQSPDQCPAIIELEQLRTALKPQTLRLLTTWVDGKTSIRQMARYLNRDILHVARAIYPYVKRGFVQINPPIAGKTKQGELSLPEDRHVPRIVCIDDSATIRKAVEFILNHQGYEATGISNPIKALSLVFQLKPDLILCDIAMPELDGYEICAMLRKSTAFRQTPIVMLTGKDGFIDRVKARIVEATDYLTKPFGASELTTIVEKYVGFGQPDRPDPQELLAEAVEDELDIDLTQSASVSSRP

Radius of gyration: 23.57 Å; chains: 1; bounding box: 85×45×52 Å

pLDDT: mean 76.17, std 18.29, range [33.62, 98.38]